Protein AF-0000000074030288 (afdb_homodimer)

Foldseek 3Di:
DFDKDKDKDKFFKAKDWLVCCVVMPQRVVLVVVLVVQLVVCQVPVAPPVWHKDWDFPDKDFDDDPGMRTRMIMTMTIIGTRDVVCVVCSVVVSVVRSD/DFDKDKDKDKDFKAKDWLVCCVVMPQRVVLVVVLVVQLVVCQVPVAPPVWHKDWDFPDKDFDDDPTMRTRMMMTMTIIGTRDVVCVVCSVVVSVVRSD

Solvent-accessible surface area (backbone atoms only — not comparable to full-atom values): 10012 Å² total; per-residue (Å²): 128,58,60,71,42,81,44,80,47,77,42,75,46,33,53,28,48,30,89,38,55,87,71,31,33,61,19,53,60,51,49,22,49,46,53,52,50,53,52,42,44,48,70,71,68,36,53,93,87,51,58,54,42,69,25,65,9,23,37,44,25,39,88,40,42,55,32,30,15,39,39,27,39,38,25,13,30,40,30,26,69,47,66,71,56,47,69,44,45,62,58,54,50,46,62,72,73,98,127,58,59,71,40,81,44,76,47,78,40,76,46,32,54,28,48,31,89,38,56,87,71,32,34,59,19,52,61,50,49,23,50,47,54,53,51,53,52,43,43,48,70,70,68,34,52,93,87,50,58,52,42,70,25,64,9,24,38,43,24,41,89,41,42,55,31,31,14,40,39,27,39,38,24,12,29,40,31,26,68,48,66,72,55,47,68,44,44,63,59,56,51,47,61,73,72,99

Nearest PDB structures (foldseek):
  6slf-assembly1_A  TM=9.656E-01  e=3.689E-10  Corynebacterium striatum
  4ewt-assembly1_B  TM=9.125E-01  e=1.614E-09  Staphylococcus aureus subsp. aureus COL
  4ewt-assembly1_D  TM=9.123E-01  e=2.952E-09  Staphylococcus aureus subsp. aureus COL
  2rb7-assembly1_B  TM=8.453E-01  e=2.021E-07  Oleidesulfovibrio alaskensis G20
  3io1-assembly1_A-2  TM=8.331E-01  e=1.035E-04  Klebsiella pneumoniae subsp. pneumoniae MGH 78578

Secondary structure (DSSP, 8-state):
-PEEEEEEEEEE-B--BTT-GGGSB-HHHHHHHHHHHHHHHHHHSS-TTS-EEEEEEEEEE-S-TTB--SEEEEEEEEEESSHHHHHHHHHHHHHHH-/-PEEEEEEEEEE-B--BTT-GGGSB-HHHHHHHHHHHHHHHHHHSS-TTS-EEEEEEEEEE-SSTTB--SEEEEEEEEEESSHHHHHHHHHHHHHHH-

pLDDT: mean 88.84, std 11.45, range [46.75, 98.81]

Radius of gyration: 17.68 Å; Cα contacts (8 Å, |Δi|>4): 484; chains: 2; bounding box: 31×53×40 Å

Sequence (196 aa):
MGASDRIFITIKGKSSHGSEPENGVDTVAIASNVVSVLQSIVARNIGPLDSAVISICKIHGGMKYNVIADKVELEGTVRSIDPTIRNAMPEKIENLVIMGASDRIFITIKGKSSHGSEPENGVDTVAIASNVVSVLQSIVARNIGPLDSAVISICKIHGGMKYNVIADKVELEGTVRSIDPTIRNAMPEKIENLVI

Structure (mmCIF, N/CA/C/O backbone):
data_AF-0000000074030288-model_v1
#
loop_
_entity.id
_entity.type
_entity.pdbx_description
1 polymer 'Peptidase dimerisation domain-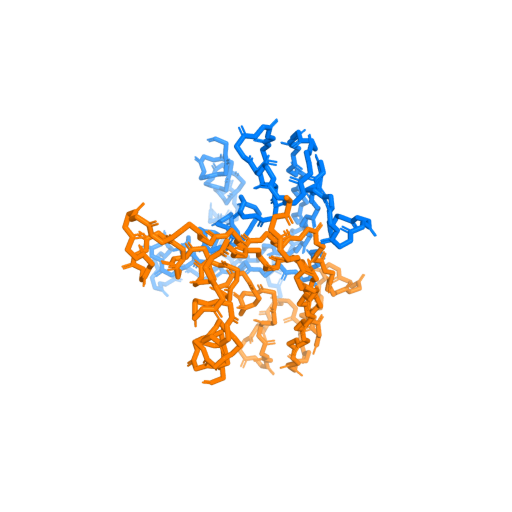containing protein'
#
loop_
_atom_site.group_PDB
_atom_site.id
_atom_site.type_symbol
_atom_site.label_atom_id
_atom_site.label_alt_id
_atom_site.label_comp_id
_atom_site.label_asym_id
_atom_site.label_entity_id
_atom_site.label_seq_id
_atom_site.pdbx_PDB_ins_code
_atom_site.Cartn_x
_atom_site.Cartn_y
_atom_site.Cartn_z
_atom_site.occupancy
_atom_site.B_iso_or_equiv
_atom_site.auth_seq_id
_atom_site.auth_comp_id
_atom_site.auth_asym_id
_atom_site.auth_atom_id
_atom_site.pdbx_PDB_model_num
ATOM 1 N N . MET A 1 1 ? -8.539 25.688 11.781 1 46.97 1 MET A N 1
ATOM 2 C CA . MET A 1 1 ? -8.273 24.656 10.789 1 46.97 1 MET A CA 1
ATOM 3 C C . MET A 1 1 ? -6.773 24.453 10.602 1 46.97 1 MET A C 1
ATOM 5 O O . MET A 1 1 ? -6.051 25.406 10.32 1 46.97 1 MET A O 1
ATOM 9 N N . GLY A 1 2 ? -6.23 23.484 11.344 1 59.47 2 GLY A N 1
ATOM 10 C CA . GLY A 1 2 ? -4.777 23.453 11.359 1 59.47 2 GLY A CA 1
ATOM 11 C C . GLY A 1 2 ? -4.164 23.453 9.977 1 59.47 2 GLY A C 1
ATOM 12 O O . GLY A 1 2 ? -4.859 23.266 8.977 1 59.47 2 GLY A O 1
ATOM 13 N N . ALA A 1 3 ? -3.033 23.953 9.93 1 76 3 ALA A N 1
ATOM 14 C CA . ALA A 1 3 ? -2.252 24.031 8.695 1 76 3 ALA A CA 1
ATOM 15 C C . ALA A 1 3 ? -2.057 22.641 8.086 1 76 3 ALA A C 1
ATOM 17 O O . ALA A 1 3 ? -1.918 21.656 8.812 1 76 3 ALA A O 1
ATOM 18 N N . SER A 1 4 ? -2.537 22.438 6.828 1 84.19 4 SER A N 1
ATOM 19 C CA . SER A 1 4 ? -2.35 21.188 6.098 1 84.19 4 SER A CA 1
ATOM 20 C C . SER A 1 4 ? -1.251 21.328 5.047 1 84.19 4 SER A C 1
ATOM 22 O O . SER A 1 4 ? -1.19 22.328 4.328 1 84.19 4 SER A O 1
ATOM 24 N N . ASP A 1 5 ? -0.273 20.469 5.188 1 90.88 5 ASP A N 1
ATOM 25 C CA . ASP A 1 5 ? 0.772 20.391 4.176 1 90.88 5 ASP A CA 1
ATOM 26 C C . ASP A 1 5 ? 0.56 19.172 3.268 1 90.88 5 ASP A C 1
ATOM 28 O O . ASP A 1 5 ? 0.08 18.141 3.719 1 90.88 5 ASP A O 1
ATOM 32 N N . ARG A 1 6 ? 0.823 19.422 2.025 1 93.88 6 ARG A N 1
ATOM 33 C CA . ARG A 1 6 ? 0.781 18.312 1.071 1 93.88 6 ARG A CA 1
ATOM 34 C C . ARG A 1 6 ? 2.064 17.5 1.127 1 93.88 6 ARG A C 1
ATOM 36 O O . ARG A 1 6 ? 3.16 18.047 1.233 1 93.88 6 ARG A O 1
ATOM 43 N N . ILE A 1 7 ? 1.931 16.219 1.133 1 94.19 7 ILE A N 1
ATOM 44 C CA . ILE A 1 7 ? 3.094 15.344 1.071 1 94.19 7 ILE A CA 1
ATOM 45 C C . ILE A 1 7 ? 3.064 14.539 -0.225 1 94.19 7 ILE A C 1
ATOM 47 O O . ILE A 1 7 ? 1.998 14.102 -0.667 1 94.19 7 ILE A O 1
ATOM 51 N N . PHE A 1 8 ? 4.184 14.445 -0.874 1 96.19 8 PHE A N 1
ATOM 52 C CA . PHE A 1 8 ? 4.383 13.664 -2.086 1 96.19 8 PHE A CA 1
ATOM 53 C C . PHE A 1 8 ? 5.629 12.797 -1.967 1 96.19 8 PHE A C 1
ATOM 55 O O . PHE A 1 8 ? 6.707 13.289 -1.631 1 96.19 8 PHE A O 1
ATOM 62 N N . ILE A 1 9 ? 5.461 11.492 -2.195 1 96.62 9 ILE A N 1
ATOM 63 C CA . ILE A 1 9 ? 6.57 10.547 -2.119 1 96.62 9 ILE A CA 1
ATOM 64 C C . ILE A 1 9 ? 6.609 9.695 -3.385 1 96.62 9 ILE A C 1
ATOM 66 O O . ILE A 1 9 ? 5.59 9.141 -3.803 1 96.62 9 ILE A O 1
ATOM 70 N N . THR A 1 10 ? 7.746 9.695 -3.98 1 97.44 10 THR A N 1
ATOM 71 C CA . THR A 1 10 ? 7.98 8.781 -5.09 1 97.44 10 THR A CA 1
ATOM 72 C C . THR A 1 10 ? 8.953 7.676 -4.688 1 97.44 10 THR A C 1
ATOM 74 O O . THR A 1 10 ? 10.055 7.957 -4.211 1 97.44 10 THR A O 1
ATOM 77 N N . ILE A 1 11 ? 8.484 6.441 -4.887 1 97.25 11 ILE A N 1
ATOM 78 C CA . ILE A 1 11 ? 9.32 5.273 -4.629 1 97.25 11 ILE A CA 1
ATOM 79 C C . ILE A 1 11 ? 9.773 4.66 -5.949 1 97.25 11 ILE A C 1
ATOM 81 O O . ILE A 1 11 ? 8.945 4.293 -6.789 1 97.25 11 ILE A O 1
ATOM 85 N N . LYS A 1 12 ? 11.062 4.625 -6.098 1 97.12 12 LYS A N 1
ATOM 86 C CA . LYS A 1 12 ? 11.633 4.074 -7.324 1 97.12 12 LYS A CA 1
ATOM 87 C C . LYS A 1 12 ? 12.297 2.723 -7.062 1 97.12 12 LYS A C 1
ATOM 89 O O . LYS A 1 12 ? 12.891 2.512 -6.008 1 97.12 12 LYS A O 1
ATOM 94 N N . GLY A 1 13 ? 12.117 1.863 -8.031 1 96.88 13 GLY A N 1
ATOM 95 C CA . GLY A 1 13 ? 12.703 0.536 -7.957 1 96.88 13 GLY A CA 1
ATOM 96 C C . GLY A 1 13 ? 13.133 0.003 -9.312 1 96.88 13 GLY A C 1
ATOM 97 O O . GLY A 1 13 ? 13.594 0.762 -10.164 1 96.88 13 GLY A O 1
ATOM 98 N N . LYS A 1 14 ? 13.164 -1.313 -9.32 1 97.5 14 LYS A N 1
ATOM 99 C CA . LYS A 1 14 ? 13.586 -2.008 -10.531 1 97.5 14 LYS A CA 1
ATOM 100 C C . LYS A 1 14 ? 12.547 -3.045 -10.961 1 97.5 14 LYS A C 1
ATOM 102 O O . LYS A 1 14 ? 12.141 -3.891 -10.156 1 97.5 14 LYS A O 1
ATOM 107 N N . SER A 1 15 ? 12.195 -2.896 -12.25 1 97.31 15 SER A N 1
ATOM 108 C CA . SER A 1 15 ? 11.164 -3.785 -12.781 1 97.31 15 SER A CA 1
ATOM 109 C C . SER A 1 15 ? 11.711 -5.191 -13 1 97.31 15 SER A C 1
ATOM 111 O O . SER A 1 15 ? 12.914 -5.371 -13.211 1 97.31 15 SER A O 1
ATOM 113 N N . SER A 1 16 ? 10.898 -6.148 -12.891 1 96.94 16 SER A N 1
ATOM 114 C CA . SER A 1 16 ? 11.117 -7.555 -13.211 1 96.94 16 SER A CA 1
ATOM 115 C C . SER A 1 16 ? 9.797 -8.281 -13.461 1 96.94 16 SER A C 1
ATOM 117 O O . SER A 1 16 ? 8.727 -7.711 -13.25 1 96.94 16 SER A O 1
ATOM 119 N N . HIS A 1 17 ? 9.945 -9.414 -13.969 1 95.06 17 HIS A N 1
ATOM 120 C CA . HIS A 1 17 ? 8.75 -10.227 -14.141 1 95.06 17 HIS A CA 1
ATOM 121 C C . HIS A 1 17 ? 8.117 -10.578 -12.797 1 95.06 17 HIS A C 1
ATOM 123 O O . HIS A 1 17 ? 8.82 -10.852 -11.828 1 95.06 17 HIS A O 1
ATOM 129 N N . GLY A 1 18 ? 6.754 -10.562 -12.781 1 93.62 18 GLY A N 1
ATOM 130 C CA . GLY A 1 18 ? 6.043 -10.867 -11.547 1 93.62 18 GLY A CA 1
ATOM 131 C C . GLY A 1 18 ? 6.398 -12.227 -10.977 1 93.62 18 GLY A C 1
ATOM 132 O O . GLY A 1 18 ? 6.312 -12.438 -9.766 1 93.62 18 GLY A O 1
ATOM 133 N N . SER A 1 19 ? 6.91 -13.094 -11.82 1 89.5 19 SER A N 1
ATOM 134 C CA . SER A 1 19 ? 7.273 -14.438 -11.383 1 89.5 19 SER A CA 1
ATOM 135 C C . SER A 1 19 ? 8.695 -14.484 -10.844 1 89.5 19 SER A C 1
ATOM 137 O O . SER A 1 19 ? 9.125 -15.492 -10.281 1 89.5 19 SER A O 1
ATOM 139 N N . GLU A 1 20 ? 9.398 -13.336 -11.008 1 91.12 20 GLU A N 1
ATOM 140 C CA . GLU A 1 20 ? 10.789 -13.289 -10.57 1 91.12 20 GLU A CA 1
ATOM 141 C C . GLU A 1 20 ? 11.07 -12.016 -9.781 1 91.12 20 GLU A C 1
ATOM 143 O O . GLU A 1 20 ? 11.969 -11.242 -10.133 1 91.12 20 GLU A O 1
ATOM 148 N N . PRO A 1 21 ? 10.344 -11.844 -8.688 1 90.31 21 PRO A N 1
ATOM 149 C CA . PRO A 1 21 ? 10.5 -10.602 -7.926 1 90.31 21 PRO A CA 1
ATOM 150 C C . PRO A 1 21 ? 11.914 -10.422 -7.375 1 90.31 21 PRO A C 1
ATOM 152 O O . PRO A 1 21 ? 12.344 -9.297 -7.117 1 90.31 21 PRO A O 1
ATOM 155 N N . GLU A 1 22 ? 12.656 -11.492 -7.273 1 90.62 22 GLU A N 1
ATOM 156 C CA . GLU A 1 22 ? 14.023 -11.438 -6.762 1 90.62 22 GLU A CA 1
ATOM 157 C C . GLU A 1 22 ? 14.945 -10.695 -7.727 1 90.62 22 GLU A C 1
ATOM 159 O O . GLU A 1 22 ? 16.016 -10.242 -7.34 1 90.62 22 GLU A O 1
ATOM 164 N N . ASN A 1 23 ? 14.484 -10.562 -8.938 1 94.38 23 ASN A N 1
ATOM 165 C CA . ASN A 1 23 ? 15.297 -9.906 -9.953 1 94.38 23 ASN A CA 1
ATOM 166 C C . ASN A 1 23 ? 15 -8.406 -10.023 1 94.38 23 ASN A C 1
ATOM 168 O O . ASN A 1 23 ? 15.609 -7.688 -10.812 1 94.38 23 ASN A O 1
ATOM 172 N N . GLY A 1 24 ? 14.102 -7.914 -9.219 1 95.69 24 GLY A N 1
ATOM 173 C CA . GLY A 1 24 ? 13.727 -6.512 -9.195 1 95.69 24 GLY A CA 1
ATOM 174 C C . GLY A 1 24 ? 13.609 -5.949 -7.789 1 95.69 24 GLY A C 1
ATOM 175 O O . GLY A 1 24 ? 14.188 -6.5 -6.848 1 95.69 24 GLY A O 1
ATOM 176 N N . VAL A 1 25 ? 13.102 -4.805 -7.633 1 96.62 25 VAL A N 1
ATOM 177 C CA . VAL A 1 25 ? 12.773 -4.145 -6.375 1 96.62 25 VAL A CA 1
ATOM 178 C C . VAL A 1 25 ? 11.273 -3.865 -6.312 1 96.62 25 VAL A C 1
ATOM 180 O O . VAL A 1 25 ? 10.75 -3.086 -7.109 1 96.62 25 VAL A O 1
ATOM 183 N N . ASP A 1 26 ? 10.633 -4.543 -5.426 1 95.38 26 ASP A N 1
ATOM 184 C CA . ASP A 1 26 ? 9.172 -4.508 -5.324 1 95.38 26 ASP A CA 1
ATOM 185 C C . ASP A 1 26 ? 8.695 -3.188 -4.723 1 95.38 26 ASP A C 1
ATOM 187 O O . ASP A 1 26 ? 8.555 -3.07 -3.502 1 95.38 26 ASP A O 1
ATOM 191 N N . THR A 1 27 ? 8.336 -2.227 -5.633 1 98.06 27 THR A N 1
ATOM 192 C CA . THR A 1 27 ? 7.996 -0.883 -5.18 1 98.06 27 THR A CA 1
ATOM 193 C C . THR A 1 27 ? 6.613 -0.864 -4.527 1 98.06 27 THR A C 1
ATOM 195 O O . THR A 1 27 ? 6.348 -0.038 -3.654 1 98.06 27 THR A O 1
ATOM 198 N N . VAL A 1 28 ? 5.73 -1.773 -4.922 1 98.5 28 VAL A N 1
ATOM 199 C CA . VAL A 1 28 ? 4.406 -1.825 -4.312 1 98.5 28 VAL A CA 1
ATOM 200 C C . VAL A 1 28 ? 4.523 -2.262 -2.855 1 98.5 28 VAL A C 1
ATOM 202 O O . VAL A 1 28 ? 3.914 -1.66 -1.969 1 98.5 28 VAL A O 1
ATOM 205 N N . ALA A 1 29 ? 5.352 -3.262 -2.607 1 96.62 29 ALA A N 1
ATOM 206 C CA . ALA A 1 29 ? 5.594 -3.707 -1.238 1 96.62 29 ALA A CA 1
ATOM 207 C C . ALA A 1 29 ? 6.23 -2.598 -0.406 1 96.62 29 ALA A C 1
ATOM 209 O O . ALA A 1 29 ? 5.816 -2.35 0.729 1 96.62 29 ALA A O 1
ATOM 210 N N . ILE A 1 30 ? 7.199 -1.904 -0.951 1 96.75 30 ILE A N 1
ATOM 211 C CA . ILE A 1 30 ? 7.902 -0.836 -0.246 1 96.75 30 ILE A CA 1
ATOM 212 C C . ILE A 1 30 ? 6.93 0.301 0.064 1 96.75 30 ILE A C 1
ATOM 214 O O . ILE A 1 30 ? 6.906 0.819 1.183 1 96.75 30 ILE A O 1
ATOM 218 N N . ALA A 1 31 ? 6.141 0.632 -0.957 1 98.06 31 ALA A N 1
ATOM 219 C CA . ALA A 1 31 ? 5.16 1.7 -0.764 1 98.06 31 ALA A CA 1
ATOM 220 C C . ALA A 1 31 ? 4.168 1.342 0.338 1 98.06 31 ALA A C 1
ATOM 222 O O . ALA A 1 31 ? 3.805 2.189 1.156 1 98.06 31 ALA A O 1
ATOM 223 N N . SER A 1 32 ? 3.721 0.118 0.309 1 97.94 32 SER A N 1
ATOM 224 C CA . SER A 1 32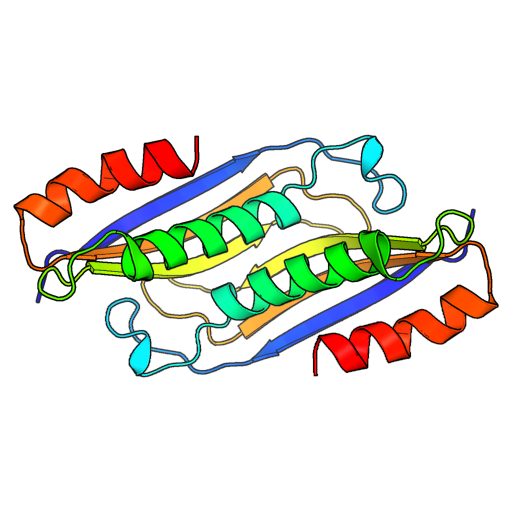 ? 2.797 -0.352 1.335 1 97.94 32 SER A CA 1
ATOM 225 C C . SER A 1 32 ? 3.414 -0.244 2.727 1 97.94 32 SER A C 1
ATOM 227 O O . SER A 1 32 ? 2.746 0.172 3.676 1 97.94 32 SER A O 1
ATOM 229 N N . ASN A 1 33 ? 4.66 -0.586 2.873 1 95.75 33 ASN A N 1
ATOM 230 C CA . ASN A 1 33 ? 5.371 -0.446 4.141 1 95.75 33 ASN A CA 1
ATOM 231 C C . ASN A 1 33 ? 5.492 1.018 4.555 1 95.75 33 ASN A C 1
ATOM 233 O O . ASN A 1 33 ? 5.355 1.348 5.734 1 95.75 33 ASN A O 1
ATOM 237 N N . VAL A 1 34 ? 5.816 1.859 3.6 1 96.69 34 VAL A N 1
ATOM 238 C CA . VAL A 1 34 ? 5.934 3.289 3.865 1 96.69 34 VAL A CA 1
ATOM 239 C C . VAL A 1 34 ? 4.617 3.824 4.422 1 96.69 34 VAL A C 1
ATOM 241 O O . VAL A 1 34 ? 4.609 4.555 5.414 1 96.69 34 VAL A O 1
ATOM 244 N N . VAL A 1 35 ? 3.5 3.447 3.758 1 97.25 35 VAL A N 1
ATOM 245 C CA . VAL A 1 35 ? 2.189 3.873 4.242 1 97.25 35 VAL A CA 1
ATOM 246 C C . VAL A 1 35 ? 2.002 3.422 5.688 1 97.25 35 VAL A C 1
ATOM 248 O O . VAL A 1 35 ? 1.582 4.207 6.539 1 97.25 35 VAL A O 1
ATOM 251 N N . SER A 1 36 ? 2.324 2.191 5.961 1 94.25 36 SER A N 1
ATOM 252 C CA . SER A 1 36 ? 2.18 1.641 7.309 1 94.25 36 SER A CA 1
ATOM 253 C C . SER A 1 36 ? 3.031 2.406 8.312 1 94.25 36 SER A C 1
ATOM 255 O O . SER A 1 36 ? 2.578 2.705 9.422 1 94.25 36 SER A O 1
ATOM 257 N N . VAL A 1 37 ? 4.223 2.707 7.965 1 92.75 37 VAL A N 1
ATOM 258 C CA . VAL A 1 37 ? 5.156 3.406 8.844 1 92.75 37 VAL A CA 1
ATOM 259 C C . VAL A 1 37 ? 4.645 4.816 9.117 1 92.75 37 VAL A C 1
ATOM 261 O O . VAL A 1 37 ? 4.742 5.309 10.25 1 92.75 37 VAL A O 1
ATOM 264 N N . LEU A 1 38 ? 4.145 5.457 8.086 1 92.88 38 LEU A N 1
ATOM 265 C CA . LEU A 1 38 ? 3.602 6.797 8.266 1 92.88 38 LEU A CA 1
ATOM 266 C C . LEU A 1 38 ? 2.438 6.789 9.25 1 92.88 38 LEU A C 1
ATOM 268 O O . LEU A 1 38 ? 2.316 7.691 10.086 1 92.88 38 LEU A O 1
ATOM 272 N N . GLN A 1 39 ? 1.598 5.793 9.133 1 88.56 39 GLN A N 1
ATOM 273 C CA . GLN A 1 39 ? 0.485 5.664 10.07 1 88.56 39 GLN A CA 1
ATOM 274 C C . GLN A 1 39 ? 0.986 5.445 11.492 1 88.56 39 GLN A C 1
ATOM 276 O O . GLN A 1 39 ? 0.358 5.891 12.453 1 88.56 39 GLN A O 1
ATOM 281 N N . SER A 1 40 ? 2.086 4.797 11.602 1 84.81 40 SER A N 1
ATOM 282 C CA . SER A 1 40 ? 2.641 4.512 12.922 1 84.81 40 SER A CA 1
ATOM 283 C C . SER A 1 40 ? 3.176 5.777 13.578 1 84.81 40 SER A C 1
ATOM 285 O O . SER A 1 40 ? 3.207 5.879 14.812 1 84.81 40 SER A O 1
ATOM 287 N N . ILE A 1 41 ? 3.699 6.715 12.781 1 80.69 41 ILE A N 1
ATOM 288 C CA . ILE A 1 41 ? 4.199 7.98 13.305 1 80.69 41 ILE A CA 1
ATOM 289 C C . ILE A 1 41 ? 3.109 8.672 14.125 1 80.69 41 ILE A C 1
ATOM 291 O O . ILE A 1 41 ? 3.369 9.164 15.227 1 80.69 41 ILE A O 1
ATOM 295 N N . VAL A 1 42 ? 1.946 8.758 13.625 1 77.06 42 VAL A N 1
ATOM 296 C CA . VAL A 1 42 ? 0.842 9.445 14.281 1 77.06 42 VAL A CA 1
ATOM 297 C C . VAL A 1 42 ? 0.385 8.648 15.5 1 77.06 42 VAL A C 1
ATOM 299 O O . VAL A 1 42 ? 0.054 9.227 16.547 1 77.06 42 VAL A O 1
ATOM 302 N N . ALA A 1 43 ? 0.491 7.336 15.445 1 72.31 43 ALA A N 1
ATOM 303 C CA . ALA A 1 43 ? -0.018 6.473 16.516 1 72.31 43 ALA A CA 1
ATOM 304 C C . ALA A 1 43 ? 0.959 6.406 17.688 1 72.31 43 ALA A C 1
ATOM 306 O O . ALA A 1 43 ? 0.545 6.383 18.844 1 72.31 43 ALA A O 1
ATOM 307 N N . ARG A 1 44 ? 2.227 6.543 17.406 1 67.12 44 ARG A N 1
ATOM 308 C CA . ARG A 1 44 ? 3.18 6.176 18.453 1 67.12 44 ARG A CA 1
ATOM 309 C C . ARG A 1 44 ? 4.094 7.348 18.797 1 67.12 44 ARG A C 1
ATOM 311 O O . ARG A 1 44 ? 4.711 7.367 19.859 1 67.12 44 ARG A O 1
ATOM 318 N N . ASN A 1 45 ? 4.25 8.258 17.812 1 65 45 ASN A N 1
ATOM 319 C CA . ASN A 1 45 ? 5.328 9.219 18.016 1 65 45 ASN A CA 1
ATOM 320 C C . ASN A 1 45 ? 4.793 10.609 18.344 1 65 45 ASN A C 1
ATOM 322 O O . ASN A 1 45 ? 5.566 11.547 18.547 1 65 45 ASN A O 1
ATOM 326 N N . ILE A 1 46 ? 3.592 10.734 18.203 1 62.97 46 ILE A N 1
ATOM 327 C CA . ILE A 1 46 ? 3.023 12.031 18.547 1 62.97 46 ILE A CA 1
ATOM 328 C C . ILE A 1 46 ? 2.256 11.922 19.875 1 62.97 46 ILE A C 1
ATOM 330 O O . ILE A 1 46 ? 1.541 10.945 20.094 1 62.97 46 ILE A O 1
ATOM 334 N N . GLY A 1 47 ? 2.758 12.656 20.766 1 62.69 47 GLY A N 1
ATOM 335 C CA . GLY A 1 47 ? 2.1 12.672 22.062 1 62.69 47 GLY A CA 1
ATOM 336 C C . GLY A 1 47 ? 0.592 12.812 21.969 1 62.69 47 GLY A C 1
ATOM 337 O O . GLY A 1 47 ? 0.075 13.32 20.969 1 62.69 47 GLY A O 1
ATOM 338 N N . PRO A 1 48 ? -0.146 12.07 22.875 1 58.19 48 PRO A N 1
ATOM 339 C CA . PRO A 1 48 ? -1.61 12.086 22.891 1 58.19 48 PRO A CA 1
ATOM 340 C C . PRO A 1 48 ? -2.188 13.492 22.781 1 58.19 48 PRO A C 1
ATOM 342 O O . PRO A 1 48 ? -3.281 13.672 22.234 1 58.19 48 PRO A O 1
ATOM 345 N N . LEU A 1 49 ? -1.391 14.469 23.328 1 57.53 49 LEU A N 1
ATOM 346 C CA . LEU A 1 49 ? -1.86 15.852 23.312 1 57.53 49 LEU A CA 1
ATOM 347 C C . LEU A 1 49 ? -1.468 16.547 22.016 1 57.53 49 LEU A C 1
ATOM 349 O O . LEU A 1 49 ? -1.99 17.609 21.703 1 57.53 49 LEU A O 1
ATOM 353 N N . ASP A 1 50 ? -0.502 16 21.266 1 64.38 50 ASP A N 1
ATOM 354 C CA . ASP A 1 50 ? -0.038 16.578 20.016 1 64.38 50 ASP A CA 1
ATOM 355 C C . ASP A 1 50 ? -0.694 15.891 18.812 1 64.38 50 ASP A C 1
ATOM 357 O O . ASP A 1 50 ? -0.805 14.664 18.781 1 64.38 50 ASP A O 1
ATOM 361 N N . SER A 1 51 ? -1.729 16.625 18.266 1 74.38 51 SER A N 1
ATOM 362 C CA . SER A 1 51 ? -2.59 15.992 17.266 1 74.38 51 SER A CA 1
ATOM 363 C C . SER A 1 51 ? -2.033 16.172 15.859 1 74.38 51 SER A C 1
ATOM 365 O O . SER A 1 51 ? -1.685 17.281 15.461 1 74.38 51 SER A O 1
ATOM 367 N N . ALA A 1 52 ? -1.432 15.25 15.281 1 83.31 52 ALA A N 1
ATOM 368 C CA . ALA A 1 52 ? -1.114 15.273 13.859 1 83.31 52 ALA A CA 1
ATOM 369 C C . ALA A 1 52 ? -1.869 14.18 13.109 1 83.31 52 ALA A C 1
ATOM 371 O O . ALA A 1 52 ? -2.186 13.133 13.68 1 83.31 52 ALA A O 1
ATOM 372 N N . VAL A 1 53 ? -2.309 14.523 11.945 1 87.94 53 VAL A N 1
ATOM 373 C CA . VAL A 1 53 ? -2.979 13.57 11.062 1 87.94 53 VAL A CA 1
ATOM 374 C C . VAL A 1 53 ? -2.203 13.445 9.758 1 87.94 53 VAL A C 1
ATOM 376 O O . VAL A 1 53 ? -1.869 14.453 9.125 1 87.94 53 VAL A O 1
ATOM 379 N N . ILE A 1 54 ? -1.784 12.266 9.477 1 92.75 54 ILE A N 1
ATOM 380 C CA . ILE A 1 54 ? -1.207 11.961 8.172 1 92.75 54 ILE A CA 1
ATOM 381 C C . ILE A 1 54 ? -2.164 11.078 7.375 1 92.75 54 ILE A C 1
ATOM 383 O O . ILE A 1 54 ? -2.559 10.008 7.84 1 92.75 54 ILE A O 1
ATOM 387 N N . SER A 1 55 ? -2.57 11.547 6.207 1 95.12 55 SER A N 1
ATOM 388 C CA . SER A 1 55 ? -3.436 10.773 5.324 1 95.12 55 SER A CA 1
ATOM 389 C C . SER A 1 55 ? -2.83 10.633 3.934 1 95.12 55 SER A C 1
ATOM 391 O O . SER A 1 55 ? -2.562 11.633 3.266 1 95.12 55 SER A O 1
ATOM 393 N N . ILE A 1 56 ? -2.545 9.438 3.576 1 97.81 56 ILE A N 1
ATOM 394 C CA . ILE A 1 56 ? -2.213 9.172 2.18 1 97.81 56 ILE A CA 1
ATOM 395 C C . ILE A 1 56 ? -3.49 8.898 1.389 1 97.81 56 ILE A C 1
ATOM 397 O O . ILE A 1 56 ? -4.145 7.871 1.589 1 97.81 56 ILE A O 1
ATOM 401 N N . CYS A 1 57 ? -3.783 9.789 0.458 1 98.44 57 CYS A N 1
ATOM 402 C CA . CYS A 1 57 ? -5.094 9.797 -0.181 1 98.44 57 CYS A CA 1
ATOM 403 C C . CYS A 1 57 ? -5.012 9.25 -1.602 1 98.44 57 CYS A C 1
ATOM 405 O O . CYS A 1 57 ? -6.031 8.906 -2.199 1 98.44 57 CYS A O 1
ATOM 407 N N . LYS A 1 58 ? -3.754 9.219 -2.1 1 98.62 58 LYS A N 1
ATOM 408 C CA . LYS A 1 58 ? -3.5 8.695 -3.441 1 98.62 58 LYS A CA 1
ATOM 409 C C . LYS A 1 58 ? -2.318 7.734 -3.443 1 98.62 58 LYS A C 1
ATOM 411 O O . LYS A 1 58 ? -1.289 8 -2.82 1 98.62 58 LYS A O 1
ATOM 416 N N . ILE A 1 59 ? -2.469 6.633 -4.152 1 98.81 59 ILE A N 1
ATOM 417 C CA . ILE A 1 59 ? -1.4 5.664 -4.367 1 98.81 59 ILE A CA 1
ATOM 418 C C . ILE A 1 59 ? -1.5 5.094 -5.781 1 98.81 59 ILE A C 1
ATOM 420 O O . ILE A 1 59 ? -2.547 4.574 -6.176 1 98.81 59 ILE A O 1
ATOM 424 N N . HIS A 1 60 ? -0.41 5.285 -6.562 1 98.81 60 HIS A N 1
ATOM 425 C CA . HIS A 1 60 ? -0.42 4.836 -7.949 1 98.81 60 HIS A CA 1
ATOM 426 C C . HIS A 1 60 ? 0.918 4.215 -8.336 1 98.81 60 HIS A C 1
ATOM 428 O O . HIS A 1 60 ? 1.968 4.844 -8.172 1 98.81 60 HIS A O 1
ATOM 434 N N . GLY A 1 61 ? 0.781 2.998 -8.82 1 98.62 61 GLY A N 1
ATOM 435 C CA . GLY A 1 61 ? 1.98 2.33 -9.297 1 98.62 61 GLY A CA 1
ATOM 436 C C . GLY A 1 61 ? 1.685 1.118 -10.164 1 98.62 61 GLY A C 1
ATOM 437 O O . GLY A 1 61 ? 0.69 0.423 -9.945 1 98.62 61 GLY A O 1
ATOM 438 N N . GLY A 1 62 ? 2.543 0.949 -11.125 1 98.06 62 GLY A N 1
ATOM 439 C CA . GLY A 1 62 ? 2.441 -0.219 -11.992 1 98.06 62 GLY A CA 1
ATOM 440 C C . GLY A 1 62 ? 1.55 0.006 -13.195 1 98.06 62 GLY A C 1
ATOM 441 O O . GLY A 1 62 ? 0.604 0.794 -13.133 1 98.06 62 GLY A O 1
ATOM 442 N N . MET A 1 63 ? 1.895 -0.666 -14.234 1 97.12 63 MET A N 1
ATOM 443 C CA . MET A 1 63 ? 1.134 -0.569 -15.477 1 97.12 63 MET A CA 1
ATOM 444 C C . MET A 1 63 ? 0.564 -1.927 -15.875 1 97.12 63 MET A C 1
ATOM 446 O O . MET A 1 63 ? -0.563 -2.014 -16.359 1 97.12 63 MET A O 1
ATOM 450 N N . LYS A 1 64 ? 1.33 -2.992 -15.688 1 97.56 64 LYS A N 1
ATOM 451 C CA . LYS A 1 64 ? 0.947 -4.355 -16.031 1 97.56 64 LYS A CA 1
ATOM 452 C C . LYS A 1 64 ? 0.796 -5.223 -14.789 1 97.56 64 LYS A C 1
ATOM 454 O O . LYS A 1 64 ? 1.531 -5.055 -13.812 1 97.56 64 LYS A O 1
ATOM 459 N N . TYR A 1 65 ? -0.105 -6.156 -14.875 1 96.94 65 TYR A N 1
ATOM 460 C CA . TYR A 1 65 ? -0.393 -6.996 -13.719 1 96.94 65 TYR A CA 1
ATOM 461 C C . TYR A 1 65 ? 0.731 -7.996 -13.477 1 96.94 65 TYR A C 1
ATOM 463 O O . TYR A 1 65 ? 0.809 -8.602 -12.406 1 96.94 65 TYR A O 1
ATOM 471 N N . ASN A 1 66 ? 1.604 -8.203 -14.523 1 96.5 66 ASN A N 1
ATOM 472 C CA . ASN A 1 66 ? 2.611 -9.25 -14.383 1 96.5 66 ASN A CA 1
ATOM 473 C C . ASN A 1 66 ? 4.023 -8.672 -14.453 1 96.5 66 ASN A C 1
ATOM 475 O O . ASN A 1 66 ? 4.988 -9.414 -14.672 1 96.5 66 ASN A O 1
ATOM 479 N N . VAL A 1 67 ? 4.168 -7.395 -14.297 1 97.62 67 VAL A N 1
ATOM 480 C CA . VAL A 1 67 ? 5.469 -6.734 -14.273 1 97.62 67 VAL A CA 1
ATOM 481 C C . VAL A 1 67 ? 5.594 -5.883 -13.008 1 97.62 67 VAL A C 1
ATOM 483 O O . VAL A 1 67 ? 4.762 -5.004 -12.766 1 97.62 67 VAL A O 1
ATOM 486 N N . ILE A 1 68 ? 6.598 -6.145 -12.258 1 97.44 68 ILE A N 1
ATOM 487 C CA . ILE A 1 68 ? 6.844 -5.383 -11.031 1 97.44 68 ILE A CA 1
ATOM 488 C C . ILE A 1 68 ? 6.957 -3.896 -11.367 1 97.44 68 ILE A C 1
ATOM 490 O O . ILE A 1 68 ? 7.691 -3.514 -12.281 1 97.44 68 ILE A O 1
ATOM 494 N N . ALA A 1 69 ? 6.188 -3.152 -10.703 1 98.31 69 ALA A N 1
ATOM 495 C CA . ALA A 1 69 ? 6.207 -1.709 -10.922 1 98.31 69 ALA A CA 1
ATOM 496 C C . ALA A 1 69 ? 7.594 -1.132 -10.648 1 98.31 69 ALA A C 1
ATOM 498 O O . ALA A 1 69 ? 8.242 -1.484 -9.656 1 98.31 69 ALA A O 1
ATOM 499 N N . ASP A 1 70 ? 8.086 -0.234 -11.438 1 97.94 70 ASP A N 1
ATOM 500 C CA . ASP A 1 70 ? 9.383 0.405 -11.219 1 97.94 70 ASP A CA 1
ATOM 501 C C . ASP A 1 70 ? 9.227 1.694 -10.414 1 97.94 70 ASP A C 1
ATOM 503 O O . ASP A 1 70 ? 10.219 2.305 -10.016 1 97.94 70 ASP A O 1
ATOM 507 N N . LYS A 1 71 ? 7.957 2.043 -10.203 1 98.38 71 LYS A N 1
ATOM 508 C CA . LYS A 1 71 ? 7.68 3.291 -9.5 1 98.38 71 LYS A CA 1
ATOM 509 C C . LYS A 1 71 ? 6.297 3.262 -8.852 1 98.38 71 LYS A C 1
ATOM 511 O O . LYS A 1 71 ? 5.34 2.76 -9.438 1 98.38 71 LYS A O 1
ATOM 516 N N . VAL A 1 72 ? 6.16 3.795 -7.652 1 98.62 72 VAL A N 1
ATOM 517 C CA . VAL A 1 72 ? 4.883 4.059 -6.992 1 98.62 72 VAL A CA 1
ATOM 518 C C . VAL A 1 72 ? 4.875 5.48 -6.438 1 98.62 72 VAL A C 1
ATOM 520 O O . VAL A 1 72 ? 5.871 5.945 -5.879 1 98.62 72 VAL A O 1
ATOM 523 N N . GLU A 1 73 ? 3.807 6.148 -6.605 1 98.75 73 GLU A N 1
ATOM 524 C CA . GLU A 1 73 ? 3.637 7.516 -6.113 1 98.75 73 GLU A CA 1
ATOM 525 C C . GLU A 1 73 ? 2.572 7.582 -5.023 1 98.75 73 GLU A C 1
ATOM 527 O O . GLU A 1 73 ? 1.505 6.977 -5.156 1 98.75 73 GLU A O 1
ATOM 532 N N . LEU A 1 74 ? 2.912 8.227 -3.943 1 98.44 74 LEU A N 1
ATOM 533 C CA . LEU A 1 74 ? 2.023 8.5 -2.818 1 98.44 74 LEU A CA 1
ATOM 534 C C . LEU A 1 74 ? 1.765 9.992 -2.678 1 98.44 74 LEU A C 1
ATOM 536 O O . LEU A 1 74 ? 2.686 10.805 -2.816 1 98.44 74 LEU A O 1
ATOM 540 N N . GLU A 1 75 ? 0.54 10.32 -2.488 1 98.5 75 GLU A N 1
ATOM 541 C CA . GLU A 1 75 ? 0.186 11.695 -2.158 1 98.5 75 GLU A CA 1
ATOM 542 C C . GLU A 1 75 ? -0.805 11.75 -0.999 1 98.5 75 GLU A C 1
ATOM 544 O O . GLU A 1 75 ? -1.688 10.898 -0.892 1 98.5 75 GLU A O 1
ATOM 549 N N . GLY A 1 76 ? -0.613 12.766 -0.2 1 97.5 76 GLY A N 1
ATOM 550 C CA . GLY A 1 76 ? -1.484 12.898 0.956 1 97.5 76 GLY A CA 1
ATOM 551 C C . GLY A 1 76 ? -1.309 14.227 1.68 1 97.5 76 GLY A C 1
ATOM 552 O O . GLY A 1 76 ? -0.902 15.219 1.075 1 97.5 76 GLY A O 1
ATOM 553 N N . THR A 1 77 ? -1.794 14.172 2.93 1 94.62 77 THR A N 1
ATOM 554 C CA . THR A 1 77 ? -1.751 15.391 3.734 1 94.62 77 THR A CA 1
ATOM 555 C C . THR A 1 77 ? -1.124 15.117 5.098 1 94.62 77 THR A C 1
ATOM 557 O O . THR A 1 77 ? -1.201 13.992 5.609 1 94.62 77 THR A O 1
ATOM 560 N N . VAL A 1 78 ? -0.413 16.094 5.535 1 91.94 78 VAL A N 1
ATOM 561 C CA . VAL A 1 78 ? 0.045 16.156 6.922 1 91.94 78 VAL A CA 1
ATOM 562 C C . VAL A 1 78 ? -0.568 17.375 7.617 1 91.94 78 VAL A C 1
ATOM 564 O O . VAL A 1 78 ? -0.393 18.516 7.168 1 91.94 78 VAL A O 1
ATOM 567 N N . ARG A 1 79 ? -1.294 17.062 8.672 1 88.75 79 ARG A N 1
ATOM 568 C CA . ARG A 1 79 ? -1.935 18.156 9.406 1 88.75 79 ARG A CA 1
ATOM 569 C C . ARG A 1 79 ? -1.579 18.094 10.891 1 88.75 79 ARG A C 1
ATOM 571 O O . ARG A 1 79 ? -1.559 17.016 11.484 1 88.75 79 ARG A O 1
ATOM 578 N N . SER A 1 80 ? -1.138 19.25 11.344 1 85.69 80 SER A N 1
ATOM 579 C CA . SER A 1 80 ? -0.851 19.391 12.766 1 85.69 80 SER A CA 1
ATOM 580 C C . SER A 1 80 ? -1.37 20.719 13.312 1 85.69 80 SER A C 1
ATOM 582 O O . SER A 1 80 ? -1.397 21.719 12.602 1 85.69 80 SER A O 1
ATOM 584 N N . ILE A 1 81 ? -1.855 20.703 14.547 1 79.31 81 ILE A N 1
ATOM 585 C CA . ILE A 1 81 ? -2.355 21.922 15.18 1 79.31 81 ILE A CA 1
ATOM 586 C C . ILE A 1 81 ? -1.193 22.703 15.789 1 79.31 81 ILE A C 1
ATOM 588 O O . ILE A 1 81 ? -1.135 23.922 15.672 1 79.31 81 ILE A O 1
ATOM 592 N N . ASP A 1 82 ? -0.299 21.969 16.328 1 82.75 82 ASP A N 1
ATOM 593 C CA . ASP A 1 82 ? 0.857 22.562 16.984 1 82.75 82 ASP A CA 1
ATOM 594 C C . ASP A 1 82 ? 1.962 22.875 15.977 1 82.75 82 ASP A C 1
ATOM 596 O O . ASP A 1 82 ? 2.471 21.984 15.305 1 82.75 82 ASP A O 1
ATOM 600 N N . PRO A 1 83 ? 2.367 24.156 15.945 1 83.75 83 PRO A N 1
ATOM 601 C CA . PRO A 1 83 ? 3.387 24.547 14.969 1 83.75 83 PRO A CA 1
ATOM 602 C C . PRO A 1 83 ? 4.719 23.828 15.188 1 83.75 83 PRO A C 1
ATOM 604 O O . PRO A 1 83 ? 5.469 23.609 14.234 1 83.75 83 PRO A O 1
ATOM 607 N N . THR A 1 84 ? 4.996 23.594 16.406 1 83.88 84 THR A N 1
ATOM 608 C CA . THR A 1 84 ? 6.242 22.891 16.688 1 83.88 84 THR A CA 1
ATOM 609 C C . THR A 1 84 ? 6.227 21.484 16.078 1 83.88 84 THR A C 1
ATOM 611 O O . THR A 1 84 ? 7.219 21.031 15.508 1 83.88 84 THR A O 1
ATOM 614 N N . ILE A 1 85 ? 5.07 20.859 16.203 1 80.25 85 ILE A N 1
ATOM 615 C CA . ILE A 1 85 ? 4.898 19.531 15.633 1 80.25 85 ILE A CA 1
ATOM 616 C C . ILE A 1 85 ? 4.93 19.625 14.109 1 80.25 85 ILE A C 1
ATOM 618 O O . ILE A 1 85 ? 5.602 18.828 13.445 1 80.25 85 ILE A O 1
ATOM 622 N N . ARG A 1 86 ? 4.293 20.594 13.602 1 82.75 86 ARG A N 1
ATOM 623 C CA . ARG A 1 86 ? 4.223 20.797 12.156 1 82.75 86 ARG A CA 1
ATOM 624 C C . ARG A 1 86 ? 5.613 20.938 11.555 1 82.75 86 ARG A C 1
ATOM 626 O O . ARG A 1 86 ? 5.918 20.344 10.523 1 82.75 86 ARG A O 1
ATOM 633 N N . ASN A 1 87 ? 6.438 21.656 12.25 1 85.81 87 ASN A N 1
ATOM 634 C CA . ASN A 1 87 ? 7.781 21.922 11.742 1 85.81 87 ASN A CA 1
ATOM 635 C C . ASN A 1 87 ? 8.68 20.703 11.844 1 85.81 87 ASN A C 1
ATOM 637 O O . ASN A 1 87 ? 9.633 20.562 11.07 1 85.81 87 ASN A O 1
ATOM 641 N N . ALA A 1 88 ? 8.258 19.812 12.703 1 85.12 88 ALA A N 1
ATOM 642 C CA . ALA A 1 88 ? 9.086 18.625 12.938 1 85.12 88 ALA A CA 1
ATOM 643 C C . ALA A 1 88 ? 8.695 17.484 12 1 85.12 88 ALA A C 1
ATOM 645 O O . ALA A 1 88 ? 9.477 16.562 11.773 1 85.12 88 ALA A O 1
ATOM 646 N N . MET A 1 89 ? 7.52 17.516 11.445 1 85.81 89 MET A N 1
ATOM 647 C CA . MET A 1 89 ? 6.926 16.406 10.719 1 85.81 89 MET A CA 1
ATOM 648 C C . MET A 1 89 ? 7.738 16.062 9.477 1 85.81 89 MET A C 1
ATOM 650 O O . MET A 1 89 ? 8.016 14.883 9.211 1 85.81 89 MET A O 1
ATOM 654 N N . PRO A 1 90 ? 8.266 17.125 8.727 1 85.81 90 PRO A N 1
ATOM 655 C CA . PRO A 1 90 ? 9.039 16.781 7.527 1 85.81 90 PRO A CA 1
ATOM 656 C C . PRO A 1 90 ? 10.289 15.969 7.848 1 85.81 90 PRO A C 1
ATOM 658 O O . PRO A 1 90 ? 10.57 14.977 7.172 1 85.81 90 PRO A O 1
ATOM 661 N N . GLU A 1 91 ? 10.945 16.328 8.836 1 87.19 91 GLU A N 1
ATOM 662 C CA . GLU A 1 91 ? 12.148 15.602 9.227 1 87.19 91 GLU A CA 1
ATOM 663 C C . GLU A 1 91 ? 11.812 14.211 9.742 1 87.19 91 GLU A C 1
ATOM 665 O O . GLU A 1 91 ? 12.523 13.242 9.445 1 87.19 91 GLU A O 1
ATOM 670 N N . LYS A 1 92 ? 10.758 14.055 10.516 1 84.69 92 LYS A N 1
ATOM 671 C CA . LYS A 1 92 ? 10.336 12.758 11.047 1 84.69 92 LYS A CA 1
ATOM 672 C C . LYS A 1 92 ? 9.953 11.805 9.922 1 84.69 92 LYS A C 1
ATOM 674 O O . LYS A 1 92 ? 10.328 10.633 9.945 1 84.69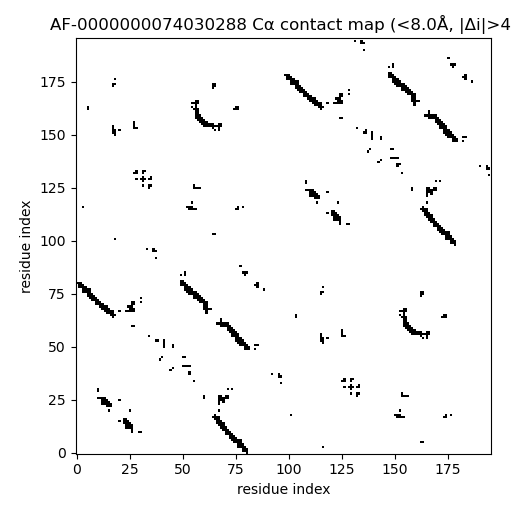 92 LYS A O 1
ATOM 679 N N . ILE A 1 93 ? 9.25 12.375 8.914 1 88.12 93 ILE A N 1
ATOM 680 C CA . ILE A 1 93 ? 8.82 11.57 7.781 1 88.12 93 ILE A CA 1
ATOM 681 C C . ILE A 1 93 ? 10.031 11.148 6.953 1 88.12 93 ILE A C 1
ATOM 683 O O . ILE A 1 93 ? 10.164 9.984 6.582 1 88.12 93 ILE A O 1
ATOM 687 N N . GLU A 1 94 ? 10.945 12.086 6.719 1 89.38 94 GLU A N 1
ATOM 688 C CA . GLU A 1 94 ? 12.148 11.789 5.945 1 89.38 94 GLU A CA 1
ATOM 689 C C . GLU A 1 94 ? 12.992 10.711 6.617 1 89.38 94 GLU A C 1
ATOM 691 O O . GLU A 1 94 ? 13.477 9.797 5.953 1 89.38 94 GLU A O 1
ATOM 696 N N . ASN A 1 95 ? 13.109 10.789 7.895 1 87.06 95 ASN A N 1
ATOM 697 C CA . ASN A 1 95 ? 13.914 9.836 8.656 1 87.06 95 ASN A CA 1
ATOM 698 C C . ASN A 1 95 ? 13.305 8.438 8.617 1 87.06 95 ASN A C 1
ATOM 700 O O . ASN A 1 95 ? 14.031 7.441 8.68 1 87.06 95 ASN A O 1
ATOM 704 N N . LEU A 1 96 ? 12.023 8.367 8.477 1 83.19 96 LEU A N 1
ATOM 705 C CA . LEU A 1 96 ? 11.336 7.082 8.516 1 83.19 96 LEU A CA 1
ATOM 706 C C . LEU A 1 96 ? 11.289 6.445 7.129 1 83.19 96 LEU A C 1
ATOM 708 O O . LEU A 1 96 ? 11.258 5.219 7.004 1 83.19 96 LEU A O 1
ATOM 712 N N . VAL A 1 97 ? 11.211 7.305 6.086 1 83.88 97 VAL A N 1
ATOM 713 C CA . VAL A 1 97 ? 11.016 6.789 4.734 1 83.88 97 VAL A CA 1
ATOM 714 C C . VAL A 1 97 ? 12.367 6.582 4.059 1 83.88 97 VAL A C 1
ATOM 716 O O . VAL A 1 97 ? 12.508 5.715 3.193 1 83.88 97 VAL A O 1
ATOM 719 N N . ILE A 1 98 ? 13.43 7.477 4.344 1 73.75 98 ILE A N 1
ATOM 720 C CA . ILE A 1 98 ? 14.742 7.355 3.725 1 73.75 98 ILE A CA 1
ATOM 721 C C . ILE A 1 98 ? 15.703 6.652 4.684 1 73.75 98 ILE A C 1
ATOM 723 O O . ILE A 1 98 ? 15.734 6.961 5.879 1 73.75 98 ILE A O 1
ATOM 727 N N . MET B 1 1 ? 7.457 -23.547 -16.578 1 46.75 1 MET B N 1
ATOM 728 C CA . MET B 1 1 ? 6.965 -22.219 -16.219 1 46.75 1 MET B CA 1
ATOM 729 C C . MET B 1 1 ? 5.641 -22.312 -15.461 1 46.75 1 MET B C 1
ATOM 731 O O . MET B 1 1 ? 4.688 -22.922 -15.953 1 46.75 1 MET B O 1
ATOM 735 N N . GLY B 1 2 ? 5.773 -22.391 -14.133 1 59.03 2 GLY B N 1
ATOM 736 C CA . GLY B 1 2 ? 4.562 -22.719 -13.406 1 59.03 2 GLY B CA 1
ATOM 737 C C . GLY B 1 2 ? 3.367 -21.875 -13.805 1 59.03 2 GLY B C 1
ATOM 738 O O . GLY B 1 2 ? 3.518 -20.875 -14.492 1 59.03 2 GLY B O 1
ATOM 739 N N . ALA B 1 3 ? 2.27 -22.453 -13.672 1 75.69 3 ALA B N 1
ATOM 740 C CA . ALA B 1 3 ? 0.993 -21.797 -13.961 1 75.69 3 ALA B CA 1
ATOM 741 C C . ALA B 1 3 ? 0.848 -20.5 -13.188 1 75.69 3 ALA B C 1
ATOM 743 O O . ALA B 1 3 ? 1.314 -20.391 -12.055 1 75.69 3 ALA B O 1
ATOM 744 N N . SER B 1 4 ? 0.708 -19.328 -13.898 1 84.56 4 SER B N 1
ATOM 745 C CA . SER B 1 4 ? 0.484 -18.031 -13.281 1 84.56 4 SER B CA 1
ATOM 746 C C . SER B 1 4 ? -0.982 -17.609 -13.375 1 84.56 4 SER B C 1
ATOM 748 O O . SER B 1 4 ? -1.611 -17.766 -14.422 1 84.56 4 SER B O 1
ATOM 750 N N . ASP B 1 5 ? -1.557 -17.391 -12.234 1 90.75 5 ASP B N 1
ATOM 751 C CA . ASP B 1 5 ? -2.91 -16.844 -12.18 1 90.75 5 ASP B CA 1
ATOM 752 C C . ASP B 1 5 ? -2.891 -15.344 -11.883 1 90.75 5 ASP B C 1
ATOM 754 O O . ASP B 1 5 ? -2.025 -14.867 -11.148 1 90.75 5 ASP B O 1
ATOM 758 N N . ARG B 1 6 ? -3.773 -14.688 -12.562 1 94 6 ARG B N 1
ATOM 759 C CA . ARG B 1 6 ? -3.947 -13.266 -12.281 1 94 6 ARG B CA 1
ATOM 760 C C . ARG B 1 6 ? -4.816 -13.055 -11.047 1 94 6 ARG B C 1
ATOM 762 O O . ARG B 1 6 ? -5.816 -13.742 -10.859 1 94 6 ARG B O 1
ATOM 769 N N . ILE B 1 7 ? -4.402 -12.18 -10.195 1 94.19 7 ILE B N 1
ATOM 770 C CA . ILE B 1 7 ? -5.211 -11.82 -9.039 1 94.19 7 ILE B CA 1
ATOM 771 C C . ILE B 1 7 ? -5.629 -10.352 -9.133 1 94.19 7 ILE B C 1
ATOM 773 O O . ILE B 1 7 ? -4.848 -9.508 -9.562 1 94.19 7 ILE B O 1
ATOM 777 N N . PHE B 1 8 ? -6.863 -10.086 -8.859 1 96.25 8 PHE B N 1
ATOM 778 C CA . PHE B 1 8 ? -7.445 -8.75 -8.812 1 96.25 8 PHE B CA 1
ATOM 779 C C . PHE B 1 8 ? -8.234 -8.539 -7.527 1 96.25 8 PHE B C 1
ATOM 781 O O . PHE B 1 8 ? -9.094 -9.359 -7.184 1 96.25 8 PHE B O 1
ATOM 788 N N . ILE B 1 9 ? -7.902 -7.469 -6.801 1 96.62 9 ILE 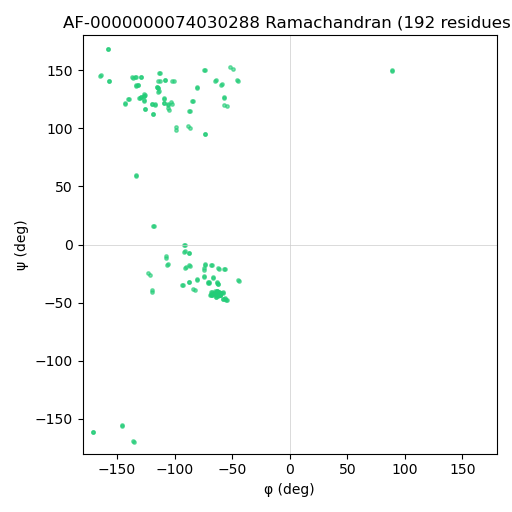B N 1
ATOM 789 C CA . ILE B 1 9 ? -8.578 -7.152 -5.551 1 96.62 9 ILE B CA 1
ATOM 790 C C . ILE B 1 9 ? -9.039 -5.695 -5.566 1 96.62 9 ILE B C 1
ATOM 792 O O . ILE B 1 9 ? -8.25 -4.797 -5.883 1 96.62 9 ILE B O 1
ATOM 796 N N . THR B 1 10 ? -10.281 -5.523 -5.312 1 97.38 10 THR B N 1
ATOM 797 C CA . THR B 1 10 ? -10.805 -4.18 -5.113 1 97.38 10 THR B CA 1
ATOM 798 C C . THR B 1 10 ? -11.18 -3.959 -3.648 1 97.38 10 THR B C 1
ATOM 800 O O . THR B 1 10 ? -11.945 -4.738 -3.072 1 97.38 10 THR B O 1
ATOM 803 N N . ILE B 1 11 ? -10.609 -2.895 -3.107 1 97.19 11 ILE B N 1
ATOM 804 C CA . ILE B 1 11 ? -10.922 -2.49 -1.742 1 97.19 11 ILE B CA 1
ATOM 805 C C . ILE B 1 11 ? -11.812 -1.249 -1.765 1 97.19 11 ILE B C 1
ATOM 807 O O . ILE B 1 11 ? -11.438 -0.222 -2.336 1 97.19 11 ILE B O 1
ATOM 811 N N . LYS B 1 12 ? -12.961 -1.403 -1.188 1 97.12 12 LYS B N 1
ATOM 812 C CA . LYS B 1 12 ? -13.914 -0.299 -1.143 1 97.12 12 LYS B CA 1
ATOM 813 C C . LYS B 1 12 ? -14.039 0.265 0.27 1 97.12 12 LYS B C 1
ATOM 815 O O . LYS B 1 12 ? -13.984 -0.483 1.249 1 97.12 12 LYS B O 1
ATOM 820 N N . GLY B 1 13 ? -14.156 1.562 0.291 1 96.88 13 GLY B N 1
ATOM 821 C CA . GLY B 1 13 ? -14.32 2.262 1.556 1 96.88 13 GLY B CA 1
ATOM 822 C C . GLY B 1 13 ? -15.219 3.48 1.451 1 96.88 13 GLY B C 1
ATOM 823 O O . GLY B 1 13 ? -16.188 3.484 0.685 1 96.88 13 GLY B O 1
ATOM 824 N N . LYS B 1 14 ? -14.961 4.344 2.416 1 97.44 14 LYS B N 1
ATOM 825 C CA . LYS B 1 14 ? -15.742 5.574 2.494 1 97.44 14 LYS B CA 1
ATOM 826 C C . LYS B 1 14 ? -14.836 6.801 2.51 1 97.44 14 LYS B C 1
ATOM 828 O O . LYS B 1 14 ? -13.914 6.887 3.322 1 97.44 14 LYS B O 1
ATOM 833 N N . SER B 1 15 ? -15.203 7.703 1.572 1 97.31 15 SER B N 1
ATOM 834 C CA . SER B 1 15 ? -14.391 8.906 1.434 1 97.31 15 SER B CA 1
ATOM 835 C C . SER B 1 15 ? -14.625 9.867 2.59 1 97.31 15 SER B C 1
ATOM 837 O O . SER B 1 15 ? -15.703 9.875 3.189 1 97.31 15 SER B O 1
ATOM 839 N N . SER B 1 16 ? -13.664 10.617 2.928 1 96.94 16 SER B N 1
ATOM 840 C CA . SER B 1 16 ? -13.68 11.727 3.871 1 96.94 16 SER B CA 1
ATOM 841 C C . SER B 1 16 ? -12.523 12.688 3.617 1 96.94 16 SER B C 1
ATOM 843 O O . SER B 1 16 ? -11.648 12.406 2.797 1 96.94 16 SER B O 1
ATOM 845 N N . HIS B 1 17 ? -12.625 13.766 4.246 1 95 17 HIS B N 1
ATOM 846 C CA . HIS B 1 17 ? -11.516 14.711 4.148 1 95 17 HIS B CA 1
ATOM 847 C C . HIS B 1 17 ? -10.242 14.133 4.77 1 95 17 HIS B C 1
ATOM 849 O O . HIS B 1 17 ? -10.305 13.469 5.809 1 95 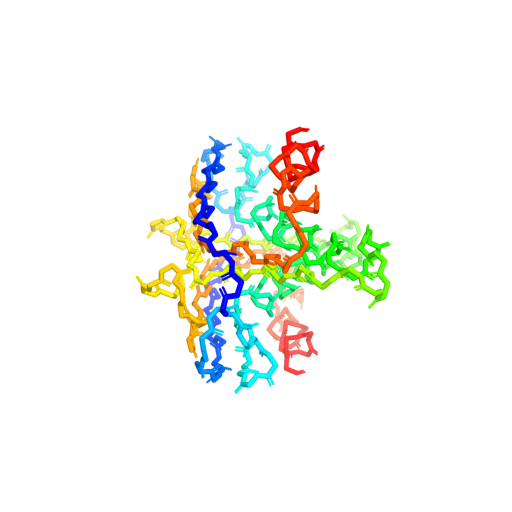17 HIS B O 1
ATOM 855 N N . GLY B 1 18 ? -9.094 14.414 4.105 1 93.62 18 GLY B N 1
ATOM 856 C CA . GLY B 1 18 ? -7.828 13.914 4.605 1 93.62 18 GLY B CA 1
ATOM 857 C C . GLY B 1 18 ? -7.539 14.336 6.031 1 93.62 18 GLY B C 1
ATOM 858 O O . GLY B 1 18 ? -6.828 13.641 6.762 1 93.62 18 GLY B O 1
ATOM 859 N N . SER B 1 19 ? -8.18 15.391 6.465 1 89.56 19 SER B N 1
ATOM 860 C CA . SER B 1 19 ? -7.969 15.898 7.816 1 89.56 19 SER B CA 1
ATOM 861 C C . SER B 1 19 ? -8.898 15.219 8.812 1 89.56 19 SER B C 1
ATOM 863 O O . SER B 1 19 ? -8.75 15.383 10.023 1 89.56 19 SER B O 1
ATOM 865 N N . GLU B 1 20 ? -9.828 14.414 8.266 1 91.25 20 GLU B N 1
ATOM 866 C CA . GLU B 1 20 ? -10.797 13.75 9.125 1 91.25 20 GLU B CA 1
ATOM 867 C C . GLU B 1 20 ? -10.945 12.273 8.758 1 91.25 20 GLU B C 1
ATOM 869 O O . GLU B 1 20 ? -12.055 11.812 8.469 1 91.25 20 GLU B O 1
ATOM 874 N N . PRO B 1 21 ? -9.844 11.555 8.828 1 90.38 21 PRO B N 1
ATOM 875 C CA . PRO B 1 21 ? -9.898 10.148 8.406 1 90.38 21 PRO B CA 1
ATOM 876 C C . PRO B 1 21 ? -10.859 9.32 9.25 1 90.38 21 PRO B C 1
ATOM 878 O O . PRO B 1 21 ? -11.352 8.281 8.789 1 90.38 21 PRO B O 1
ATOM 881 N N . GLU B 1 22 ? -11.172 9.789 10.43 1 90.81 22 GLU B N 1
ATOM 882 C CA . GLU B 1 22 ? -12.086 9.07 11.312 1 90.81 22 GLU B CA 1
ATOM 883 C C . GLU B 1 22 ? -13.5 9.047 10.742 1 90.81 22 GLU B C 1
ATOM 885 O O . GLU B 1 22 ? -14.32 8.219 11.148 1 90.81 22 GLU B O 1
ATOM 890 N N . ASN B 1 23 ? -13.742 9.93 9.82 1 94.44 23 ASN B N 1
ATOM 891 C CA . ASN B 1 23 ? -15.078 10.023 9.234 1 94.44 23 ASN B CA 1
ATOM 892 C C . ASN B 1 23 ? -15.203 9.141 7.996 1 94.44 23 ASN B C 1
ATOM 894 O O . ASN B 1 23 ? -16.281 9.07 7.383 1 94.44 23 ASN B O 1
ATOM 898 N N . GLY B 1 24 ? -14.172 8.438 7.609 1 95.69 24 GLY B N 1
ATOM 899 C CA . GLY B 1 24 ? -14.164 7.566 6.445 1 95.69 24 GLY B CA 1
ATOM 900 C C . GLY B 1 24 ? -13.508 6.223 6.707 1 95.69 24 GLY B C 1
ATOM 901 O O . GLY B 1 24 ? -13.422 5.785 7.855 1 95.69 24 GLY B O 1
ATOM 902 N N . VAL B 1 25 ? -13.266 5.473 5.719 1 96.56 25 VAL B N 1
ATOM 903 C CA . VAL B 1 25 ? -12.523 4.219 5.73 1 96.56 25 VAL B CA 1
ATOM 904 C C . VAL B 1 25 ? -11.289 4.34 4.836 1 96.56 25 VAL B C 1
ATOM 906 O O . VAL B 1 25 ? -11.406 4.516 3.623 1 96.56 25 VAL B O 1
ATOM 909 N N . ASP B 1 26 ? -10.156 4.312 5.457 1 95.38 26 ASP B N 1
ATOM 910 C CA . ASP B 1 26 ? -8.891 4.551 4.773 1 95.38 26 ASP B CA 1
ATOM 911 C C . ASP B 1 26 ? -8.492 3.354 3.912 1 95.38 26 ASP B C 1
ATOM 913 O O . ASP B 1 26 ? -7.805 2.445 4.379 1 95.38 26 ASP B O 1
ATOM 917 N N . THR B 1 27 ? -8.859 3.443 2.594 1 98.06 27 THR B N 1
ATOM 918 C CA . THR B 1 27 ? -8.656 2.305 1.703 1 98.06 27 THR B CA 1
ATOM 919 C C . THR B 1 27 ? -7.184 2.148 1.349 1 98.06 27 THR B C 1
ATOM 921 O O . THR B 1 27 ? -6.723 1.038 1.075 1 98.06 27 THR B O 1
ATOM 924 N N . VAL B 1 28 ? -6.422 3.227 1.36 1 98.5 28 VAL B N 1
ATOM 925 C CA . VAL B 1 28 ? -4.996 3.133 1.059 1 98.5 28 VAL B CA 1
ATOM 926 C C . VAL B 1 28 ? -4.285 2.361 2.168 1 98.5 28 VAL B C 1
ATOM 928 O O . VAL B 1 28 ? -3.475 1.473 1.892 1 98.5 28 VAL B O 1
ATOM 931 N N . ALA B 1 29 ? -4.633 2.662 3.408 1 96.62 29 ALA B N 1
ATOM 932 C CA . ALA B 1 29 ? -4.066 1.929 4.539 1 96.62 29 ALA B CA 1
ATOM 933 C C . ALA B 1 29 ? -4.449 0.453 4.484 1 96.62 29 ALA B C 1
ATOM 935 O O . ALA B 1 29 ? -3.604 -0.422 4.68 1 96.62 29 ALA B O 1
ATOM 936 N N . ILE B 1 30 ? -5.68 0.164 4.195 1 96.75 30 ILE B N 1
ATOM 937 C CA . ILE B 1 30 ? -6.172 -1.21 4.137 1 96.75 30 ILE B CA 1
ATOM 938 C C . ILE B 1 30 ? -5.461 -1.962 3.012 1 96.75 30 ILE B C 1
ATOM 940 O O . ILE B 1 30 ? -5.016 -3.096 3.199 1 96.75 30 ILE B O 1
ATOM 944 N N . ALA B 1 31 ? -5.379 -1.278 1.87 1 98.06 31 ALA B N 1
ATOM 945 C CA . ALA B 1 31 ? -4.711 -1.902 0.732 1 98.06 31 ALA B CA 1
ATOM 946 C C . ALA B 1 31 ? -3.252 -2.217 1.061 1 98.06 31 ALA B C 1
ATOM 948 O O . ALA B 1 31 ? -2.744 -3.281 0.697 1 98.06 31 ALA B O 1
ATOM 949 N N . SER B 1 32 ? -2.613 -1.274 1.699 1 97.94 32 SER B N 1
ATOM 950 C CA . SER B 1 32 ? -1.225 -1.478 2.102 1 97.94 32 SER B CA 1
ATOM 951 C C . SER B 1 32 ? -1.089 -2.678 3.031 1 97.94 32 SER B C 1
ATOM 953 O O . SER B 1 32 ? -0.16 -3.477 2.893 1 97.94 32 SER B O 1
ATOM 955 N N . ASN B 1 33 ? -1.982 -2.84 3.955 1 95.69 33 ASN B N 1
ATOM 956 C CA . ASN B 1 33 ? -1.99 -3.996 4.848 1 95.69 33 ASN B CA 1
ATOM 957 C C . ASN B 1 33 ? -2.23 -5.293 4.078 1 95.69 33 ASN B C 1
ATOM 959 O O . ASN B 1 33 ? -1.614 -6.316 4.375 1 95.69 33 ASN B O 1
ATOM 963 N N . VAL B 1 34 ? -3.17 -5.254 3.146 1 96.69 34 VAL B N 1
ATOM 964 C CA . VAL B 1 34 ? -3.469 -6.422 2.326 1 96.69 34 VAL B CA 1
ATOM 965 C C . VAL B 1 34 ? -2.209 -6.871 1.588 1 96.69 34 VAL B C 1
ATOM 967 O O . VAL B 1 34 ? -1.886 -8.062 1.568 1 96.69 34 VAL B O 1
ATOM 970 N N . VAL B 1 35 ? -1.507 -5.895 0.967 1 97.25 35 VAL B N 1
ATOM 971 C CA . VAL B 1 35 ? -0.266 -6.219 0.271 1 97.25 35 VAL B CA 1
ATOM 972 C C . VAL B 1 35 ? 0.702 -6.902 1.233 1 97.25 35 VAL B C 1
ATOM 974 O O . VAL B 1 35 ? 1.291 -7.934 0.902 1 97.25 35 VAL B O 1
ATOM 977 N N . SER B 1 36 ? 0.847 -6.348 2.41 1 94.19 36 SER B N 1
ATOM 978 C CA . SER B 1 36 ? 1.753 -6.902 3.41 1 94.19 36 SER B CA 1
ATOM 979 C C . SER B 1 36 ? 1.353 -8.32 3.795 1 94.19 36 SER B C 1
ATOM 981 O O . SER B 1 36 ? 2.207 -9.203 3.92 1 94.19 36 SER B O 1
ATOM 983 N N . VAL B 1 37 ? 0.112 -8.547 3.994 1 92.62 37 VAL B N 1
ATOM 984 C CA . VAL B 1 37 ? -0.403 -9.852 4.402 1 92.62 37 VAL B CA 1
ATOM 985 C C . VAL B 1 37 ? -0.163 -10.875 3.291 1 92.62 37 VAL B C 1
ATOM 987 O O . VAL B 1 37 ? 0.194 -12.023 3.562 1 92.62 37 VAL B O 1
ATOM 990 N N . LEU B 1 38 ? -0.388 -10.461 2.055 1 92.81 38 LEU B N 1
ATOM 991 C CA . LEU B 1 38 ? -0.154 -11.359 0.928 1 92.81 38 LEU B CA 1
ATOM 992 C C . LEU B 1 38 ? 1.31 -11.781 0.868 1 92.81 38 LEU B C 1
ATOM 994 O O . LEU B 1 38 ? 1.611 -12.945 0.589 1 92.81 38 LEU B O 1
ATOM 998 N N . GLN B 1 39 ? 2.186 -10.836 1.108 1 88.31 39 GLN B N 1
ATOM 999 C CA . GLN B 1 39 ? 3.607 -11.156 1.136 1 88.31 39 GLN B CA 1
ATOM 1000 C C . GLN B 1 39 ? 3.928 -12.141 2.26 1 88.31 39 GLN B C 1
ATOM 1002 O O . GLN B 1 39 ? 4.82 -12.977 2.125 1 88.31 39 GLN B O 1
ATOM 1007 N N . SER B 1 40 ? 3.201 -12.031 3.322 1 84.44 40 SER B N 1
ATOM 1008 C CA . SER B 1 40 ? 3.439 -12.906 4.465 1 84.44 40 SER B CA 1
ATOM 1009 C C . SER B 1 40 ? 3.02 -14.344 4.16 1 84.44 40 SER B C 1
ATOM 1011 O O . SER B 1 40 ? 3.574 -15.289 4.723 1 84.44 40 SER B O 1
ATOM 1013 N N . ILE B 1 41 ? 1.981 -14.523 3.34 1 80.5 41 ILE B N 1
ATOM 1014 C CA . ILE B 1 41 ? 1.523 -15.852 2.949 1 80.5 41 ILE B CA 1
ATOM 1015 C C . ILE B 1 41 ? 2.682 -16.641 2.338 1 80.5 41 ILE B C 1
ATOM 1017 O O . ILE B 1 41 ? 2.883 -17.812 2.662 1 80.5 41 ILE B O 1
ATOM 1021 N N . VAL B 1 42 ? 3.4 -16.078 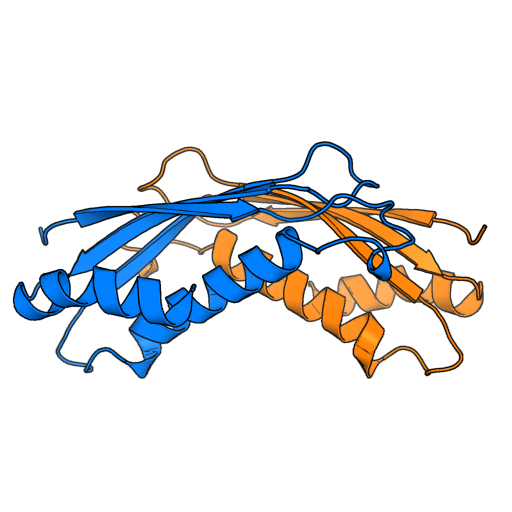1.463 1 76.69 42 VAL B N 1
ATOM 1022 C CA . VAL B 1 42 ? 4.492 -16.75 0.764 1 76.69 42 VAL B CA 1
ATOM 1023 C C . VAL B 1 42 ? 5.652 -16.984 1.727 1 76.69 42 VAL B C 1
ATOM 1025 O O . VAL B 1 42 ? 6.301 -18.031 1.679 1 76.69 42 VAL B O 1
ATOM 1028 N N . ALA B 1 43 ? 5.844 -16.109 2.682 1 71.44 43 ALA B N 1
ATOM 1029 C CA . ALA B 1 43 ? 6.988 -16.188 3.586 1 71.44 43 ALA B CA 1
ATOM 1030 C C . ALA B 1 43 ? 6.746 -17.203 4.699 1 71.44 43 ALA B C 1
ATOM 1032 O O . ALA B 1 43 ? 7.664 -17.922 5.105 1 71.44 43 ALA B O 1
ATOM 1033 N N . ARG B 1 44 ? 5.523 -17.375 5.09 1 66.19 44 ARG B N 1
ATOM 1034 C CA . ARG B 1 44 ? 5.309 -18.094 6.344 1 66.19 44 ARG B CA 1
ATOM 1035 C C . ARG B 1 44 ? 4.449 -19.344 6.121 1 66.19 44 ARG B C 1
ATOM 1037 O O . ARG B 1 44 ? 4.445 -20.25 6.945 1 66.19 44 ARG B O 1
ATOM 1044 N N . ASN B 1 45 ? 3.629 -19.281 5.059 1 63.91 45 ASN B N 1
ATOM 1045 C CA . ASN B 1 45 ? 2.605 -20.328 5.004 1 63.91 45 ASN B CA 1
ATOM 1046 C C . ASN B 1 45 ? 2.904 -21.359 3.916 1 63.91 45 ASN B C 1
ATOM 1048 O O . ASN B 1 45 ? 2.137 -22.297 3.721 1 63.91 45 ASN B O 1
ATOM 1052 N N . ILE B 1 46 ? 3.785 -21.031 3.156 1 62.28 46 ILE B N 1
ATOM 1053 C CA . ILE B 1 46 ? 4.141 -22.016 2.129 1 62.28 46 ILE B CA 1
ATOM 1054 C C . ILE B 1 46 ? 5.465 -22.688 2.486 1 62.28 46 ILE B C 1
ATOM 1056 O O . ILE B 1 46 ? 6.406 -22.016 2.926 1 62.28 46 ILE B O 1
ATOM 1060 N N . GLY B 1 47 ? 5.336 -23.938 2.705 1 62.19 47 GLY B N 1
ATOM 1061 C CA . GLY B 1 47 ? 6.531 -24.688 3.023 1 62.19 47 GLY B CA 1
ATOM 1062 C C . GLY B 1 47 ? 7.707 -24.359 2.125 1 62.19 47 GLY B C 1
ATOM 1063 O O . GLY B 1 47 ? 7.523 -23.875 1.008 1 62.19 47 GLY B O 1
ATOM 1064 N N . PRO B 1 48 ? 8.961 -24.297 2.748 1 57.34 48 PRO B N 1
ATOM 1065 C CA . PRO B 1 48 ? 10.188 -23.969 2.014 1 57.34 48 PRO B CA 1
ATOM 1066 C C . PRO B 1 48 ? 10.281 -24.703 0.675 1 57.34 48 PRO B C 1
ATOM 1068 O O . PRO B 1 48 ? 10.883 -24.188 -0.271 1 57.34 48 PRO B O 1
ATOM 1071 N N . LEU B 1 49 ? 9.672 -25.953 0.67 1 56.66 49 LEU B N 1
ATOM 1072 C CA . LEU B 1 49 ? 9.742 -26.766 -0.542 1 56.66 49 LEU B CA 1
ATOM 1073 C C . LEU B 1 49 ? 8.594 -26.406 -1.49 1 56.66 49 LEU B C 1
ATOM 1075 O O . LEU B 1 49 ? 8.625 -26.781 -2.666 1 56.66 49 LEU B O 1
ATOM 1079 N N . ASP B 1 50 ? 7.523 -25.75 -1.016 1 63.41 50 ASP B N 1
ATOM 1080 C CA . ASP B 1 50 ? 6.371 -25.375 -1.822 1 63.41 50 ASP B CA 1
ATOM 1081 C C . ASP B 1 50 ? 6.473 -23.906 -2.266 1 63.41 50 ASP B C 1
ATOM 1083 O O . ASP B 1 50 ? 6.785 -23.031 -1.459 1 63.41 50 ASP B O 1
ATOM 1087 N N . SER B 1 51 ? 6.953 -23.75 -3.545 1 73.69 51 SER B N 1
ATOM 1088 C CA . SER B 1 51 ? 7.336 -22.422 -4.027 1 73.69 51 SER B CA 1
ATOM 1089 C C . SER B 1 51 ? 6.137 -21.672 -4.598 1 73.69 51 SER B C 1
ATOM 1091 O O . SER B 1 51 ? 5.395 -22.219 -5.422 1 73.69 51 SER B O 1
ATOM 1093 N N . ALA B 1 52 ? 5.535 -20.812 -3.943 1 83.06 52 ALA B N 1
ATOM 1094 C CA . ALA B 1 52 ? 4.566 -19.891 -4.527 1 83.06 52 ALA B CA 1
ATOM 1095 C C . ALA B 1 52 ? 5.09 -18.453 -4.496 1 83.06 52 ALA B C 1
ATOM 1097 O O . ALA B 1 52 ? 5.871 -18.094 -3.615 1 83.06 52 ALA B O 1
ATOM 1098 N N . VAL B 1 53 ? 4.824 -17.766 -5.551 1 87.88 53 VAL B N 1
ATOM 1099 C CA . VAL B 1 53 ? 5.18 -16.359 -5.652 1 87.88 53 VAL B CA 1
ATOM 1100 C C . VAL B 1 53 ? 3.918 -15.523 -5.852 1 87.88 53 VAL B C 1
ATOM 1102 O O . VAL B 1 53 ? 3.1 -15.82 -6.723 1 87.88 53 VAL B O 1
ATOM 1105 N N . ILE B 1 54 ? 3.691 -14.625 -4.945 1 92.69 54 ILE B N 1
ATOM 1106 C CA . ILE B 1 54 ? 2.639 -13.633 -5.117 1 92.69 54 ILE B CA 1
ATOM 1107 C C . ILE B 1 54 ? 3.26 -12.258 -5.359 1 92.69 54 ILE B C 1
ATOM 1109 O O . ILE B 1 54 ? 4.062 -11.781 -4.551 1 92.69 54 ILE B O 1
ATOM 1113 N N . SER B 1 55 ? 2.928 -11.641 -6.484 1 95.06 55 SER B N 1
ATOM 1114 C CA . SER B 1 55 ? 3.41 -10.297 -6.801 1 95.06 55 SER B CA 1
ATOM 1115 C C . SER B 1 55 ? 2.254 -9.352 -7.117 1 95.06 55 SER B C 1
ATOM 1117 O O . SER B 1 55 ? 1.473 -9.609 -8.039 1 95.06 55 SER B O 1
ATOM 1119 N N . ILE B 1 56 ? 2.111 -8.383 -6.324 1 97.81 56 ILE B N 1
ATOM 1120 C CA . ILE B 1 56 ? 1.214 -7.285 -6.68 1 97.81 56 ILE B CA 1
ATOM 1121 C C . ILE B 1 56 ? 1.969 -6.25 -7.508 1 97.81 56 ILE B C 1
ATOM 1123 O O . ILE B 1 56 ? 2.855 -5.562 -6.996 1 97.81 56 ILE B O 1
ATOM 1127 N N . CYS B 1 57 ? 1.566 -6.102 -8.75 1 98.44 57 CYS B N 1
ATOM 1128 C CA . CYS B 1 57 ? 2.361 -5.348 -9.719 1 98.44 57 CYS B CA 1
ATOM 1129 C 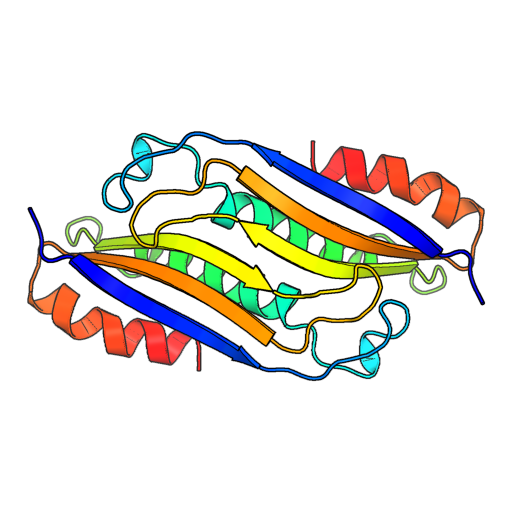C . CYS B 1 57 ? 1.723 -3.996 -10.008 1 98.44 57 CYS B C 1
ATOM 1131 O O . CYS B 1 57 ? 2.369 -3.107 -10.57 1 98.44 57 CYS B O 1
ATOM 1133 N N . LYS B 1 58 ? 0.427 -3.914 -9.633 1 98.62 58 LYS B N 1
ATOM 1134 C CA . LYS B 1 58 ? -0.321 -2.676 -9.82 1 98.62 58 LYS B CA 1
ATOM 1135 C C . LYS B 1 58 ? -1.102 -2.305 -8.562 1 98.62 58 LYS B C 1
ATOM 1137 O O . LYS B 1 58 ? -1.729 -3.164 -7.941 1 98.62 58 LYS B O 1
ATOM 1142 N N . ILE B 1 59 ? -1.057 -1.042 -8.219 1 98.81 59 ILE B N 1
ATOM 1143 C CA . ILE B 1 59 ? -1.842 -0.489 -7.117 1 98.81 59 ILE B CA 1
ATOM 1144 C C . ILE B 1 59 ? -2.318 0.916 -7.48 1 98.81 59 ILE B C 1
ATOM 1146 O O . ILE B 1 59 ? -1.512 1.781 -7.828 1 98.81 59 ILE B O 1
ATOM 1150 N N . HIS B 1 60 ? -3.66 1.101 -7.469 1 98.81 60 HIS B N 1
ATOM 1151 C CA . HIS B 1 60 ? -4.223 2.387 -7.863 1 98.81 60 HIS B CA 1
ATOM 1152 C C . HIS B 1 60 ? -5.402 2.766 -6.973 1 98.81 60 HIS B C 1
ATOM 1154 O O . HIS B 1 60 ? -6.355 1.995 -6.832 1 98.81 60 HIS B O 1
ATOM 1160 N N . GLY B 1 61 ? -5.234 3.947 -6.418 1 98.62 61 GLY B N 1
ATOM 1161 C CA . GLY B 1 61 ? -6.328 4.457 -5.609 1 98.62 61 GLY B CA 1
ATOM 1162 C C . GLY B 1 61 ? -6.223 5.945 -5.336 1 98.62 61 GLY B C 1
ATOM 1163 O O . GLY B 1 61 ? -5.121 6.484 -5.219 1 98.62 61 GLY B O 1
ATOM 1164 N N . GLY B 1 62 ? -7.383 6.547 -5.281 1 98.06 62 GLY B N 1
ATOM 1165 C CA . GLY B 1 62 ? -7.449 7.961 -4.945 1 98.06 62 GLY B CA 1
ATOM 1166 C C . GLY B 1 62 ? -7.336 8.867 -6.152 1 98.06 62 GLY B C 1
ATOM 1167 O O . GLY B 1 62 ? -6.699 8.516 -7.148 1 98.06 62 GLY B O 1
ATOM 1168 N N . MET B 1 63 ? -7.969 9.977 -6.02 1 97.12 63 MET B N 1
ATOM 1169 C CA . MET B 1 63 ? -7.949 10.969 -7.09 1 97.12 63 MET B CA 1
ATOM 1170 C C . MET B 1 63 ? -7.352 12.281 -6.605 1 97.12 63 MET B C 1
ATOM 1172 O O . MET B 1 63 ? -6.598 12.93 -7.328 1 97.12 63 MET B O 1
ATOM 1176 N N . LYS B 1 64 ? -7.676 12.703 -5.391 1 97.56 64 LYS B N 1
ATOM 1177 C CA . LYS B 1 64 ? -7.211 13.945 -4.789 1 97.56 64 LYS B CA 1
ATOM 1178 C C . LYS B 1 64 ? -6.277 13.68 -3.613 1 97.56 64 LYS B C 1
ATOM 1180 O O . LYS B 1 64 ? -6.457 12.703 -2.883 1 97.56 64 LYS B O 1
ATOM 1185 N N . TYR B 1 65 ? -5.359 14.555 -3.438 1 96.88 65 TYR B N 1
ATOM 1186 C CA . TYR B 1 65 ? -4.355 14.359 -2.396 1 96.88 65 TYR B CA 1
ATOM 1187 C C . TYR B 1 65 ? -4.953 14.586 -1.014 1 96.88 65 TYR B C 1
ATOM 1189 O O . TYR B 1 65 ? -4.355 14.219 -0.002 1 96.88 65 TYR B O 1
ATOM 1197 N N . ASN B 1 66 ? -6.141 15.266 -0.967 1 96.56 66 ASN B N 1
ATOM 1198 C CA . ASN B 1 66 ? -6.684 15.625 0.338 1 96.56 66 ASN B CA 1
ATOM 1199 C C . ASN B 1 66 ? -8.031 14.969 0.589 1 96.56 66 ASN B C 1
ATOM 1201 O O . ASN B 1 66 ? -8.781 15.391 1.474 1 96.56 66 ASN B O 1
ATOM 1205 N N . VAL B 1 67 ? -8.383 13.977 -0.171 1 97.56 67 VAL B N 1
ATOM 1206 C CA . VAL B 1 67 ? -9.617 13.219 0.008 1 97.56 67 VAL B CA 1
ATOM 1207 C C . VAL B 1 67 ? -9.305 11.727 0.107 1 97.56 67 VAL B C 1
ATOM 1209 O O . VAL B 1 67 ? -8.68 11.156 -0.793 1 97.56 67 VAL B O 1
ATOM 1212 N N . ILE B 1 68 ? -9.734 11.133 1.159 1 97.44 68 ILE B N 1
ATOM 1213 C CA . ILE B 1 68 ? -9.523 9.703 1.356 1 97.44 68 ILE B CA 1
ATOM 1214 C C . ILE B 1 68 ? -10.117 8.93 0.186 1 97.44 68 ILE B C 1
ATOM 1216 O O . ILE B 1 68 ? -11.273 9.156 -0.192 1 97.44 68 ILE B O 1
ATOM 1220 N N . ALA B 1 69 ? -9.312 8.133 -0.369 1 98.31 69 ALA B N 1
ATOM 1221 C CA . ALA B 1 69 ? -9.766 7.324 -1.499 1 98.31 69 ALA B CA 1
ATOM 1222 C C . ALA B 1 69 ? -10.938 6.43 -1.099 1 98.31 69 ALA B C 1
ATOM 1224 O O . ALA B 1 69 ? -10.914 5.809 -0.033 1 98.31 69 ALA B O 1
ATOM 1225 N N . ASP B 1 70 ? -11.945 6.301 -1.901 1 97.94 70 ASP B N 1
ATOM 1226 C CA . ASP B 1 70 ? -13.07 5.422 -1.617 1 97.94 70 ASP B CA 1
ATOM 1227 C C . ASP B 1 70 ? -12.852 4.031 -2.201 1 97.94 70 ASP B C 1
ATOM 1229 O O . ASP B 1 70 ? -13.633 3.113 -1.955 1 97.94 70 ASP B O 1
ATOM 1233 N N . LYS B 1 71 ? -11.75 3.93 -2.953 1 98.38 71 LYS B N 1
ATOM 1234 C CA . LYS B 1 71 ? -11.461 2.66 -3.615 1 98.38 71 LYS B CA 1
ATOM 1235 C C . LYS B 1 71 ? -9.969 2.535 -3.936 1 98.38 71 LYS B C 1
ATOM 1237 O O . LYS B 1 71 ? -9.336 3.51 -4.344 1 98.38 71 LYS B O 1
ATOM 1242 N N . VAL B 1 72 ? -9.391 1.358 -3.777 1 98.62 72 VAL B N 1
ATOM 1243 C CA . VAL B 1 72 ? -8.055 1.008 -4.246 1 98.62 72 VAL B CA 1
ATOM 1244 C C . VAL B 1 72 ? -8.102 -0.332 -4.98 1 98.62 72 VAL B C 1
ATOM 1246 O O . VAL B 1 72 ? -8.773 -1.266 -4.535 1 98.62 72 VAL B O 1
ATOM 1249 N N . GLU B 1 73 ? -7.438 -0.404 -6.059 1 98.75 73 GLU B N 1
ATOM 1250 C CA . GLU B 1 73 ? -7.367 -1.623 -6.859 1 98.75 73 GLU B CA 1
ATOM 1251 C C . GLU B 1 73 ? -5.957 -2.197 -6.867 1 98.75 73 GLU B C 1
ATOM 1253 O O . GLU B 1 73 ? -4.98 -1.46 -7.027 1 98.75 73 GLU B O 1
ATOM 1258 N N . LEU B 1 74 ? -5.859 -3.479 -6.617 1 98.44 74 LEU B N 1
ATOM 1259 C CA . LEU B 1 74 ? -4.625 -4.254 -6.672 1 98.44 74 LEU B CA 1
ATOM 1260 C C . LEU B 1 74 ? -4.684 -5.289 -7.789 1 98.44 74 LEU B C 1
ATOM 1262 O O . LEU B 1 74 ? -5.711 -5.945 -7.98 1 98.44 74 LEU B O 1
ATOM 1266 N N . GLU B 1 75 ? -3.637 -5.355 -8.516 1 98.5 75 GLU B N 1
ATOM 1267 C CA . GLU B 1 75 ? -3.494 -6.426 -9.5 1 98.5 75 GLU B CA 1
ATOM 1268 C C . GLU B 1 75 ? -2.107 -7.059 -9.43 1 98.5 75 GLU B C 1
ATOM 1270 O O . GLU B 1 75 ? -1.115 -6.367 -9.195 1 98.5 75 GLU B O 1
ATOM 1275 N N . GLY B 1 76 ? -2.115 -8.344 -9.648 1 97.44 76 GLY B N 1
ATOM 1276 C CA . GLY B 1 76 ? -0.85 -9.062 -9.586 1 97.44 76 GLY B CA 1
ATOM 1277 C C . GLY B 1 76 ? -0.949 -10.492 -10.07 1 97.44 76 GLY B C 1
ATOM 1278 O O . GLY B 1 76 ? -1.816 -10.82 -10.883 1 97.44 76 GLY B O 1
ATOM 1279 N N . THR B 1 77 ? 0.085 -11.227 -9.633 1 94.56 77 THR B N 1
ATOM 1280 C CA . THR B 1 77 ? 0.16 -12.617 -10.07 1 94.56 77 THR B CA 1
ATOM 1281 C C . THR B 1 77 ? 0.359 -13.547 -8.875 1 94.56 77 THR B C 1
ATOM 1283 O O . THR B 1 77 ? 0.924 -13.148 -7.859 1 94.56 77 THR B O 1
ATOM 1286 N N . VAL B 1 78 ? -0.259 -14.688 -9.008 1 91.88 78 VAL B N 1
ATOM 1287 C CA . VAL B 1 78 ? 0.012 -15.82 -8.117 1 91.88 78 VAL B CA 1
ATOM 1288 C C . VAL B 1 78 ? 0.585 -16.984 -8.922 1 91.88 78 VAL B C 1
ATOM 1290 O O . VAL B 1 78 ? -0.042 -17.453 -9.875 1 91.88 78 VAL B O 1
ATOM 1293 N N . ARG B 1 79 ? 1.788 -17.359 -8.523 1 88.56 79 ARG B N 1
ATOM 1294 C CA . ARG B 1 79 ? 2.434 -18.469 -9.234 1 88.56 79 ARG B CA 1
ATOM 1295 C C . ARG B 1 79 ? 2.873 -19.562 -8.266 1 88.56 79 ARG B C 1
ATOM 1297 O O . ARG B 1 79 ? 3.395 -19.266 -7.184 1 88.56 79 ARG B O 1
ATOM 1304 N N . SER B 1 80 ? 2.434 -20.75 -8.633 1 85.5 80 SER B N 1
ATOM 1305 C CA . SER B 1 80 ? 2.859 -21.922 -7.855 1 85.5 80 SER B CA 1
ATOM 1306 C C . SER B 1 80 ? 3.258 -23.078 -8.766 1 85.5 80 SER B C 1
ATOM 1308 O O . SER B 1 80 ? 2.699 -23.234 -9.859 1 85.5 80 SER B O 1
ATOM 1310 N N . ILE B 1 81 ? 4.277 -23.828 -8.383 1 78.62 81 ILE B N 1
ATOM 1311 C CA . ILE B 1 81 ? 4.727 -24.969 -9.164 1 78.62 81 ILE B CA 1
ATOM 1312 C C . ILE B 1 81 ? 3.863 -26.188 -8.844 1 78.62 81 ILE B C 1
ATOM 1314 O O . ILE B 1 81 ? 3.473 -26.938 -9.742 1 78.62 81 ILE B O 1
ATOM 1318 N N . ASP B 1 82 ? 3.543 -26.297 -7.609 1 82.31 82 ASP B N 1
ATOM 1319 C CA . ASP B 1 82 ? 2.75 -27.422 -7.137 1 82.31 82 ASP B CA 1
ATOM 1320 C C . ASP B 1 82 ? 1.258 -27.172 -7.332 1 82.31 82 ASP B C 1
ATOM 1322 O O . ASP B 1 82 ? 0.71 -26.203 -6.789 1 82.31 82 ASP B O 1
ATOM 1326 N N . PRO B 1 83 ? 0.617 -28.094 -8.055 1 83.44 83 PRO B N 1
ATOM 1327 C CA . PRO B 1 83 ? -0.807 -27.906 -8.336 1 83.44 83 PRO B CA 1
ATOM 1328 C C . PRO B 1 83 ? -1.662 -27.891 -7.07 1 83.44 83 PRO B C 1
ATOM 1330 O O . PRO B 1 83 ? -2.707 -27.234 -7.039 1 83.44 83 PRO B O 1
ATOM 1333 N N . THR B 1 84 ? -1.259 -28.656 -6.141 1 83.56 84 THR B N 1
ATOM 1334 C CA . THR B 1 84 ? -2.014 -28.672 -4.895 1 83.56 84 THR B CA 1
ATOM 1335 C C . THR B 1 84 ? -1.97 -27.297 -4.219 1 83.56 84 THR B C 1
ATOM 1337 O O . THR B 1 84 ? -2.986 -26.828 -3.711 1 83.56 84 THR B O 1
ATOM 1340 N N . ILE B 1 85 ? -0.789 -26.703 -4.281 1 79.62 85 ILE B N 1
ATOM 1341 C CA . ILE B 1 85 ? -0.624 -25.375 -3.717 1 79.62 85 ILE B CA 1
ATOM 1342 C C . ILE B 1 85 ? -1.413 -24.359 -4.547 1 79.62 85 ILE B C 1
ATOM 1344 O O . ILE B 1 85 ? -2.119 -23.516 -3.996 1 79.62 85 ILE B O 1
ATOM 1348 N N . ARG B 1 86 ? -1.332 -24.5 -5.785 1 82.62 86 ARG B N 1
ATOM 1349 C CA . ARG B 1 86 ? -2.02 -23.594 -6.703 1 82.62 86 ARG B CA 1
ATOM 1350 C C . ARG B 1 86 ? -3.521 -23.578 -6.438 1 82.62 86 ARG B C 1
ATOM 1352 O O . ARG B 1 86 ? -4.141 -22.516 -6.391 1 82.62 86 ARG B O 1
ATOM 1359 N N . ASN B 1 87 ? -4.043 -24.719 -6.188 1 85.62 87 ASN B N 1
ATOM 1360 C CA . ASN B 1 87 ? -5.48 -24.859 -5.988 1 85.62 87 ASN B CA 1
ATOM 1361 C C . ASN B 1 87 ? -5.914 -24.312 -4.629 1 85.62 87 ASN B C 1
ATOM 1363 O O . ASN B 1 87 ? -7.059 -23.891 -4.461 1 85.62 87 ASN B O 1
ATOM 1367 N N . ALA B 1 88 ? -4.938 -24.25 -3.758 1 84.69 88 ALA B N 1
ATOM 1368 C CA . ALA B 1 88 ? -5.25 -23.812 -2.396 1 84.69 88 ALA B CA 1
ATOM 1369 C C . ALA B 1 88 ? -5.109 -22.297 -2.258 1 84.69 88 ALA B C 1
ATOM 1371 O O . ALA B 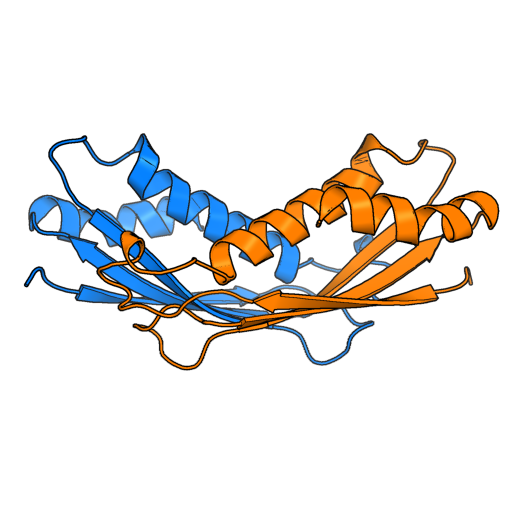1 88 ? -5.668 -21.703 -1.336 1 84.69 88 ALA B O 1
ATOM 1372 N N . MET B 1 89 ? -4.402 -21.656 -3.154 1 85.62 89 MET B N 1
ATOM 1373 C CA . MET B 1 89 ? -3.994 -20.266 -3.014 1 85.62 89 MET B CA 1
ATOM 1374 C C . MET B 1 89 ? -5.207 -19.344 -3.006 1 85.62 89 MET B C 1
ATOM 1376 O O . MET B 1 89 ? -5.297 -18.438 -2.176 1 85.62 89 MET B O 1
ATOM 1380 N N . PRO B 1 90 ? -6.258 -19.625 -3.895 1 85.56 90 PRO B N 1
ATOM 1381 C CA . PRO B 1 90 ? -7.406 -18.719 -3.879 1 85.56 90 PRO B CA 1
ATOM 1382 C C . PRO B 1 90 ? -8.117 -18.688 -2.527 1 85.56 90 PRO B C 1
ATOM 1384 O O . PRO B 1 90 ? -8.453 -17.609 -2.029 1 85.56 90 PRO B O 1
ATOM 1387 N N . GLU B 1 91 ? -8.281 -19.781 -1.967 1 87 91 GLU B N 1
ATOM 1388 C CA . GLU B 1 91 ? -8.938 -19.859 -0.667 1 87 91 GLU B CA 1
ATOM 1389 C C . GLU B 1 91 ? -8.086 -19.219 0.424 1 87 91 GLU B C 1
ATOM 1391 O O . GLU B 1 91 ? -8.602 -18.516 1.303 1 87 91 GLU B O 1
ATOM 1396 N N . LYS B 1 92 ? -6.781 -19.422 0.414 1 84.19 92 LYS B N 1
ATOM 1397 C CA . LYS B 1 92 ? -5.871 -18.844 1.397 1 84.19 92 LYS B CA 1
ATOM 1398 C C . LYS B 1 92 ? -5.867 -17.312 1.315 1 84.19 92 LYS B C 1
ATOM 1400 O O . LYS B 1 92 ? -5.902 -16.641 2.342 1 84.19 92 LYS B O 1
ATOM 1405 N N . ILE B 1 93 ? -5.902 -16.828 0.054 1 87.94 93 ILE B N 1
ATOM 1406 C CA . ILE B 1 93 ? -5.906 -15.383 -0.166 1 87.94 93 ILE B CA 1
ATOM 1407 C C . ILE B 1 93 ? -7.23 -14.797 0.304 1 87.94 93 ILE B C 1
ATOM 1409 O O . ILE B 1 93 ? -7.25 -13.781 1.004 1 87.94 93 ILE B O 1
ATOM 1413 N N . GLU B 1 94 ? -8.32 -15.461 -0.025 1 89.31 94 GLU B N 1
ATOM 1414 C CA . GLU B 1 94 ? -9.641 -14.984 0.372 1 89.31 94 GLU B CA 1
ATOM 1415 C C . GLU B 1 94 ? -9.773 -14.938 1.892 1 89.31 94 GLU B C 1
ATOM 1417 O O . GLU B 1 94 ? -10.289 -13.961 2.443 1 89.31 94 GLU B O 1
ATOM 1422 N N . ASN B 1 95 ? -9.273 -15.922 2.553 1 87 95 ASN B N 1
ATOM 1423 C CA . ASN B 1 95 ? -9.359 -16 4.008 1 87 95 ASN B CA 1
ATOM 1424 C C . ASN B 1 95 ? -8.539 -14.906 4.68 1 87 95 ASN B C 1
ATOM 1426 O O . ASN B 1 95 ? -8.891 -14.453 5.773 1 87 95 ASN B O 1
ATOM 1430 N N . LEU B 1 96 ? -7.516 -14.477 4.023 1 83 96 LEU B N 1
ATOM 1431 C CA . LEU B 1 96 ? -6.617 -13.492 4.617 1 83 96 LEU B CA 1
ATOM 1432 C C . LEU B 1 96 ? -7.113 -12.07 4.344 1 83 96 LEU B C 1
ATOM 1434 O O . LEU B 1 96 ? -6.863 -11.164 5.133 1 83 96 LEU B O 1
ATOM 1438 N N . VAL B 1 97 ? -7.766 -11.891 3.17 1 83.94 97 VAL B N 1
ATOM 1439 C CA . VAL B 1 97 ? -8.141 -10.539 2.76 1 83.94 97 VAL B CA 1
ATOM 1440 C C . VAL B 1 97 ? -9.57 -10.242 3.225 1 83.94 97 VAL B C 1
ATOM 1442 O O . VAL B 1 97 ? -9.914 -9.086 3.484 1 83.94 97 VAL B O 1
ATOM 1445 N N . ILE B 1 98 ? -10.531 -11.281 3.234 1 73.75 98 ILE B N 1
ATOM 1446 C CA . ILE B 1 98 ? -11.914 -11.07 3.646 1 73.75 98 ILE B CA 1
ATOM 1447 C C . ILE B 1 98 ? -12.094 -11.523 5.094 1 73.75 98 ILE B C 1
ATOM 1449 O O . ILE B 1 98 ? -11.617 -12.594 5.477 1 73.75 98 ILE B O 1
#

Organism: NCBI:txid312168

InterPro domains:
  IPR011650 Peptidase M20, dimerisation domain [PF07687] (9-95)
  IPR017439 Amidohydrolase [PTHR11014] (3-97)
  IPR036264 Bacterial exopeptidase dimerisation domain [SSF55031] (4-96)